Protein AF-A0A7Y1ZMC7-F1 (afdb_monomer_lite)

pLDDT: mean 81.48, std 14.77, range [33.78, 98.62]

Radius of gyration: 20.56 Å; chains: 1; bounding box: 49×40×59 Å

Sequence (230 aa):
GYGALSIEHSSNVLVERNSFALNESYRIEPFRPAGVRIRQSTCLFTNNIVALNVNGWGIGVSGVSSLTLDCNDVWNNDLGSYSGVSPGASDFSANPEFCNVGLGDLSLSSSSPCLDVNNALCGQVGAVGLGCSVALGVGEETEGTVSVLSARPVSQGAVLFSLHAPAGDISSDLSVFDLRGRLVYRAEKAFSPESPDHVWTRNHGLSSGIYFARLGTDRTLARTKVLIVR

Foldseek 3Di:
DQAPEEAEDAEADEAAAAEQADFEFPDPDDFRANHYEYEPYEYEHALEEQEHYEPHESYTYDDDYHYAAAHYAQEHHHVYHYYPDDHHPHYYHDPQLAQEVPVPRREGAPCGCQDQVNPVPRHHHHHHYHDYNGHPDDPPDDVDFAWEWDWDDDDDQKIKIFIDGDPPFWQKKKWKADPVRHTDDIDGSQTDPVRRIHMDHDDPPDDFAKMKMWIDDPPDIYIDIDGGDD

Secondary structure (DSSP, 8-state):
---SEEEESS-EEEEES-EEES-B----SSS-EEEEEEES-EEEEES-EEES-BSSEEEEEESS-EEEEES-EEE--TT-SEESSPPPTT-B-----EEEGGGTEEEEETT-TTSGGG-TTT---SS--EEESS-SS----------EEEEEE-STTEEEEEEE--TT----EEEEE-TTS-EEEEETT--BTTB-EEEEEPPTTSPSEEEEEEEE-SS---EEEEEE--

Structure (mmCIF, N/CA/C/O backbone):
data_AF-A0A7Y1ZMC7-F1
#
_entry.id   AF-A0A7Y1ZMC7-F1
#
loop_
_atom_site.group_PDB
_atom_site.id
_atom_site.type_symbol
_atom_site.label_atom_id
_atom_site.label_alt_id
_atom_site.label_comp_id
_atom_site.label_asym_id
_atom_site.label_entity_id
_atom_site.label_seq_id
_atom_site.pdbx_PDB_ins_code
_atom_site.Cartn_x
_atom_site.Cartn_y
_atom_site.Cartn_z
_atom_site.occupancy
_atom_site.B_iso_or_equiv
_atom_site.auth_seq_id
_atom_site.auth_comp_id
_atom_site.auth_asym_id
_atom_site.auth_atom_id
_atom_site.pdbx_PDB_model_num
ATOM 1 N N . GLY A 1 1 ? -6.505 12.656 -8.119 1.00 53.38 1 GLY A N 1
ATOM 2 C CA . GLY A 1 1 ? -7.753 12.401 -7.377 1.00 53.38 1 GLY A CA 1
ATOM 3 C C . GLY A 1 1 ? -7.456 12.421 -5.895 1.00 53.38 1 GLY A C 1
ATOM 4 O O . GLY A 1 1 ? -6.296 12.587 -5.536 1.00 53.38 1 GLY A O 1
ATOM 5 N N . TYR A 1 2 ? -8.483 12.316 -5.056 1.00 62.56 2 TYR A N 1
ATOM 6 C CA . TYR A 1 2 ? -8.319 12.074 -3.621 1.00 62.56 2 TYR A CA 1
ATOM 7 C C . TYR A 1 2 ? -8.135 10.569 -3.418 1.00 62.56 2 TYR A C 1
ATOM 9 O O . TYR A 1 2 ? -9.115 9.854 -3.583 1.00 62.56 2 TYR A O 1
ATOM 17 N N . GLY A 1 3 ? -6.915 10.118 -3.109 1.00 67.88 3 GLY A N 1
ATOM 18 C CA . GLY A 1 3 ? -6.586 8.714 -2.832 1.00 67.88 3 GLY A CA 1
ATOM 19 C C . GLY A 1 3 ? -7.080 7.670 -3.850 1.00 67.88 3 GLY A C 1
ATOM 20 O O . GLY A 1 3 ? -7.616 7.998 -4.908 1.00 67.88 3 GLY A O 1
ATOM 21 N N . ALA A 1 4 ? -6.910 6.397 -3.504 1.00 84.69 4 ALA A N 1
ATOM 22 C CA . ALA A 1 4 ? -7.566 5.248 -4.129 1.00 84.69 4 ALA A CA 1
ATOM 23 C C . ALA A 1 4 ? -9.042 5.144 -3.706 1.00 84.69 4 ALA A C 1
ATOM 25 O O . ALA A 1 4 ? -9.914 4.817 -4.509 1.00 84.69 4 ALA A O 1
ATOM 26 N N . LEU A 1 5 ? -9.318 5.447 -2.432 1.00 88.25 5 LEU A N 1
ATOM 27 C CA . LEU A 1 5 ? -10.648 5.443 -1.828 1.00 88.25 5 LEU A CA 1
ATOM 28 C C . LEU A 1 5 ? -10.865 6.725 -1.021 1.00 88.25 5 LEU A C 1
ATOM 30 O O . LEU A 1 5 ? -9.983 7.150 -0.274 1.00 88.25 5 LEU A O 1
ATOM 34 N N . SER A 1 6 ? -12.061 7.306 -1.126 1.00 89.31 6 SER A N 1
ATOM 35 C CA . SER A 1 6 ? -12.485 8.435 -0.296 1.00 89.31 6 SER A CA 1
ATOM 36 C C . SER A 1 6 ? -13.815 8.141 0.392 1.00 89.31 6 SER A C 1
ATOM 38 O O . SER A 1 6 ? -14.814 7.877 -0.275 1.00 89.31 6 SER A O 1
ATOM 40 N N . ILE A 1 7 ? -13.820 8.198 1.725 1.00 85.75 7 ILE A N 1
ATOM 41 C CA . ILE A 1 7 ? -14.990 8.012 2.590 1.00 85.75 7 ILE A CA 1
ATOM 42 C C . ILE A 1 7 ? -15.295 9.356 3.242 1.00 85.75 7 ILE A C 1
ATOM 44 O O . ILE A 1 7 ? -14.519 9.846 4.066 1.00 85.75 7 ILE A O 1
ATOM 48 N N . GLU A 1 8 ? -16.410 9.978 2.867 1.00 87.00 8 GLU A N 1
ATOM 49 C CA . GLU A 1 8 ? -16.731 11.336 3.307 1.00 87.00 8 GLU A CA 1
ATOM 50 C C . GLU A 1 8 ? -18.188 11.494 3.767 1.00 87.00 8 GLU A C 1
ATOM 52 O O . GLU A 1 8 ? -19.058 10.700 3.416 1.00 87.00 8 GLU A O 1
ATOM 57 N N . HIS A 1 9 ? -18.449 12.580 4.502 1.00 86.31 9 HIS A N 1
ATOM 58 C CA . HIS A 1 9 ? -19.787 13.118 4.782 1.00 86.31 9 HIS A CA 1
ATOM 59 C C . HIS A 1 9 ? -20.741 12.155 5.504 1.00 86.31 9 HIS A C 1
ATOM 61 O O . HIS A 1 9 ? -21.800 11.805 4.988 1.00 86.31 9 HIS A O 1
ATOM 67 N N . SER A 1 10 ? -20.390 11.780 6.736 1.00 83.56 10 SER A N 1
ATOM 68 C CA . SER A 1 10 ? -21.229 10.969 7.629 1.00 83.56 10 SER A CA 1
ATOM 69 C C . SER A 1 10 ? -21.563 9.585 7.071 1.00 83.56 10 SER A C 1
ATOM 71 O O . SER A 1 10 ? -22.616 9.021 7.363 1.00 83.56 10 SER A O 1
ATOM 73 N N . SER A 1 11 ? -20.641 9.024 6.291 1.00 78.38 11 SER A N 1
ATOM 74 C CA . SER A 1 11 ? -20.730 7.642 5.833 1.00 78.38 11 SER A CA 1
ATOM 75 C C . SER A 1 11 ? -20.503 6.672 6.998 1.00 78.38 11 SER A C 1
ATOM 77 O O . SER A 1 11 ? -19.744 6.975 7.921 1.00 78.38 11 SER A O 1
ATOM 79 N N . ASN A 1 12 ? -21.146 5.504 6.943 1.00 84.81 12 ASN A N 1
ATOM 80 C CA . ASN A 1 12 ? -20.909 4.379 7.849 1.00 84.81 12 ASN A CA 1
ATOM 81 C C . ASN A 1 12 ? -20.553 3.151 7.006 1.00 84.81 12 ASN A C 1
ATOM 83 O O . ASN A 1 12 ? -21.420 2.612 6.318 1.00 84.81 12 ASN A O 1
ATOM 87 N N . VAL A 1 13 ? -19.272 2.780 6.990 1.00 85.31 13 VAL A N 1
ATOM 88 C CA . VAL A 1 13 ? -18.730 1.810 6.026 1.00 85.31 13 VAL A CA 1
ATOM 89 C C . VAL A 1 13 ? -17.853 0.777 6.729 1.00 85.31 13 VAL A C 1
ATOM 91 O O . VAL A 1 13 ? -17.072 1.110 7.620 1.00 85.31 13 VAL A O 1
ATOM 94 N N . LEU A 1 14 ? -17.973 -0.474 6.285 1.00 87.62 14 LEU A N 1
ATOM 95 C CA . LEU A 1 14 ? -17.005 -1.537 6.535 1.00 87.62 14 LEU A CA 1
ATOM 96 C C . LEU A 1 14 ? -16.102 -1.659 5.307 1.00 87.62 14 LEU A C 1
ATOM 98 O O . LEU A 1 14 ? -16.594 -1.874 4.199 1.00 87.62 14 LEU A O 1
ATOM 102 N N . VAL A 1 15 ? -14.796 -1.533 5.510 1.00 88.81 15 VAL A N 1
ATOM 103 C CA . VAL A 1 15 ? -13.786 -1.786 4.484 1.00 88.81 15 VAL A CA 1
ATOM 104 C C . VAL A 1 15 ? -12.887 -2.896 4.992 1.00 88.81 15 VAL A C 1
ATOM 106 O O . VAL A 1 15 ? -12.080 -2.688 5.898 1.00 88.81 15 VAL A O 1
ATOM 109 N N . GLU A 1 16 ? -13.047 -4.083 4.419 1.00 91.88 16 GLU A N 1
ATOM 110 C CA . GLU A 1 16 ? -12.276 -5.258 4.808 1.00 91.88 16 GLU A CA 1
ATOM 111 C C . GLU A 1 16 ? -11.650 -5.976 3.620 1.00 91.88 16 GLU A C 1
ATOM 113 O O . GLU A 1 16 ? -12.278 -6.076 2.565 1.00 91.88 16 GLU A O 1
ATOM 118 N N . ARG A 1 17 ? -10.428 -6.496 3.803 1.00 93.25 17 ARG A N 1
ATOM 119 C CA . ARG A 1 17 ? -9.733 -7.327 2.803 1.00 93.25 17 ARG A CA 1
ATOM 120 C C . ARG A 1 17 ? -9.650 -6.664 1.426 1.00 93.25 17 ARG A C 1
ATOM 122 O O . ARG A 1 17 ? -9.998 -7.254 0.411 1.00 93.25 17 ARG A O 1
ATOM 129 N N . ASN A 1 18 ? -9.177 -5.420 1.385 1.00 96.62 18 ASN A N 1
ATOM 130 C CA . ASN A 1 18 ? -8.881 -4.697 0.145 1.00 96.62 18 ASN A CA 1
ATOM 131 C C . ASN A 1 18 ? -7.383 -4.417 0.014 1.00 96.62 18 ASN A C 1
ATOM 133 O O . ASN A 1 18 ? -6.675 -4.346 1.016 1.00 96.62 18 ASN A O 1
ATOM 137 N N . SER A 1 19 ? -6.912 -4.202 -1.217 1.00 94.75 19 SER A N 1
ATOM 138 C CA . SER A 1 19 ? -5.535 -3.779 -1.499 1.00 94.75 19 SER A CA 1
ATOM 139 C C . SER A 1 19 ? -5.538 -2.425 -2.214 1.00 94.75 19 SER A C 1
ATOM 141 O O . SER A 1 19 ? -5.863 -2.336 -3.396 1.00 94.75 19 SER A O 1
ATOM 143 N N . PHE A 1 20 ? -5.169 -1.366 -1.497 1.00 95.06 20 PHE A N 1
ATOM 144 C CA . PHE A 1 20 ? -5.017 -0.005 -2.010 1.00 95.06 20 PHE A CA 1
ATOM 145 C C . PHE A 1 20 ? -3.535 0.271 -2.267 1.00 95.06 20 PHE A C 1
ATOM 147 O O . PHE A 1 20 ? -2.841 0.845 -1.422 1.00 95.06 20 PHE A O 1
ATOM 154 N N . ALA A 1 21 ? -3.043 -0.177 -3.424 1.00 92.50 21 ALA A N 1
ATOM 155 C CA . ALA A 1 21 ? -1.636 -0.050 -3.779 1.00 92.50 21 ALA A CA 1
ATOM 156 C C . ALA A 1 21 ? -1.393 0.657 -5.110 1.00 92.50 21 ALA A C 1
ATOM 158 O O . ALA A 1 21 ? -2.253 0.637 -5.990 1.00 92.50 21 ALA A O 1
ATOM 159 N N . LEU A 1 22 ? -0.202 1.252 -5.249 1.00 89.44 22 LEU A N 1
ATOM 160 C CA . LEU A 1 22 ? 0.274 1.909 -6.476 1.00 89.44 22 LEU A CA 1
ATOM 161 C C . LEU A 1 22 ? -0.545 3.134 -6.902 1.00 89.44 22 LEU A C 1
ATOM 163 O O . LEU A 1 22 ? -0.636 3.454 -8.088 1.00 89.44 22 LEU A O 1
ATOM 167 N N . ASN A 1 23 ? -1.142 3.832 -5.938 1.00 88.94 23 ASN A N 1
ATOM 168 C CA . ASN A 1 23 ? -1.915 5.041 -6.195 1.00 88.94 23 ASN A CA 1
ATOM 169 C C . ASN A 1 23 ? -1.044 6.286 -6.046 1.00 88.94 23 ASN A C 1
ATOM 171 O O . ASN A 1 23 ? -0.095 6.318 -5.265 1.00 88.94 23 ASN A O 1
ATOM 175 N N . GLU A 1 24 ? -1.408 7.340 -6.768 1.00 87.06 24 GLU A N 1
ATOM 176 C CA . GLU A 1 24 ? -0.721 8.627 -6.728 1.00 87.06 24 GLU A CA 1
ATOM 177 C C . GLU A 1 24 ? -1.694 9.740 -6.331 1.00 87.06 24 GLU A C 1
ATOM 179 O O . GLU A 1 24 ? -2.776 9.904 -6.911 1.00 87.06 24 GLU A O 1
ATOM 184 N N . SER A 1 25 ? -1.293 10.555 -5.355 1.00 83.88 25 SER A N 1
ATOM 185 C CA . SER A 1 25 ? -2.002 11.794 -5.045 1.00 83.88 25 SER A CA 1
ATOM 186 C C . SER A 1 25 ? -1.464 12.949 -5.892 1.00 83.88 25 SER A C 1
ATOM 188 O O . SER A 1 25 ? -0.309 13.345 -5.787 1.00 83.88 25 SER A O 1
ATOM 190 N N . TYR A 1 26 ? -2.345 13.565 -6.682 1.00 73.50 26 TYR A N 1
ATOM 191 C CA . TYR A 1 26 ? -2.014 14.717 -7.536 1.00 73.50 26 TYR A CA 1
ATOM 192 C C . TYR A 1 26 ? -2.306 16.080 -6.888 1.00 73.50 26 TYR A C 1
ATOM 194 O O . TYR A 1 26 ? -2.156 17.114 -7.538 1.00 73.50 26 TYR A O 1
ATOM 202 N N . ARG A 1 27 ? -2.807 16.121 -5.643 1.00 67.44 27 ARG A N 1
ATOM 203 C CA . ARG A 1 27 ? -3.288 17.373 -5.032 1.00 67.44 27 ARG A CA 1
ATOM 204 C C . ARG A 1 27 ? -2.302 18.002 -4.062 1.00 67.44 27 ARG A C 1
ATOM 206 O O . ARG A 1 27 ? -1.769 17.331 -3.197 1.00 67.44 27 ARG A O 1
ATOM 213 N N . ILE A 1 28 ? -2.210 19.325 -4.198 1.00 65.50 28 ILE A N 1
ATOM 214 C CA . ILE A 1 28 ? -1.637 20.425 -3.399 1.00 65.50 28 ILE A CA 1
ATOM 215 C C . ILE A 1 28 ? -2.096 20.663 -1.937 1.00 65.50 28 ILE A C 1
ATOM 217 O O . ILE A 1 28 ? -2.038 21.811 -1.525 1.00 65.50 28 ILE A O 1
ATOM 221 N N . GLU A 1 29 ? -2.656 19.714 -1.167 1.00 68.88 29 GLU A N 1
ATOM 222 C CA . GLU A 1 29 ? -3.425 20.047 0.068 1.00 68.88 29 GLU A CA 1
ATOM 223 C C . GLU A 1 29 ? -2.824 19.589 1.424 1.00 68.88 29 GLU A C 1
ATOM 225 O O . GLU A 1 29 ? -1.897 18.786 1.456 1.00 68.88 29 GLU A O 1
ATOM 230 N N . PRO A 1 30 ? -3.276 20.104 2.581 1.00 59.81 30 PRO A N 1
ATOM 231 C CA . PRO A 1 30 ? -2.944 19.511 3.878 1.00 59.81 30 PRO A CA 1
ATOM 232 C C . PRO A 1 30 ? -3.600 18.123 3.982 1.00 59.81 30 PRO A C 1
ATOM 234 O O . PRO A 1 30 ? -4.753 17.975 3.586 1.00 59.81 30 PRO A O 1
ATOM 237 N N . PHE A 1 31 ? -2.901 17.115 4.518 1.00 65.56 31 PHE A N 1
ATOM 238 C CA . PHE A 1 31 ? -3.401 15.730 4.645 1.00 65.56 31 PHE A CA 1
ATOM 239 C C . PHE A 1 31 ? -3.739 15.080 3.289 1.00 65.56 31 PHE A C 1
ATOM 241 O O . PHE A 1 31 ? -4.908 14.846 2.989 1.00 65.56 31 PHE A O 1
ATOM 248 N N . ARG A 1 32 ? -2.727 14.805 2.450 1.00 80.75 32 ARG A N 1
ATOM 249 C CA . ARG A 1 32 ? -2.869 14.141 1.133 1.00 80.75 32 ARG A CA 1
ATOM 250 C C . ARG A 1 32 ? -2.746 12.624 1.249 1.00 80.75 32 ARG A C 1
ATOM 252 O O . ARG A 1 32 ? -1.633 12.118 1.141 1.00 80.75 32 ARG A O 1
ATOM 259 N N . PRO A 1 33 ? -3.824 11.868 1.460 1.00 82.81 33 PRO A N 1
ATOM 260 C CA . PRO A 1 33 ? -3.764 10.430 1.288 1.00 82.81 33 PRO A CA 1
ATOM 261 C C . PRO A 1 33 ? -3.690 10.085 -0.198 1.00 82.81 33 PRO A C 1
ATOM 263 O O . PRO A 1 33 ? -4.520 10.538 -0.993 1.00 82.81 33 PRO A O 1
ATOM 266 N N . ALA A 1 34 ? -2.706 9.267 -0.554 1.00 86.69 34 ALA A N 1
ATOM 267 C CA . ALA A 1 34 ? -2.659 8.582 -1.838 1.00 86.69 34 ALA A CA 1
ATOM 268 C C . ALA A 1 34 ? -3.367 7.217 -1.757 1.00 86.69 34 ALA A C 1
ATOM 270 O O . ALA A 1 34 ? -3.991 6.813 -2.732 1.00 86.69 34 ALA A O 1
ATOM 271 N N . GLY A 1 35 ? -3.366 6.560 -0.591 1.00 90.75 35 GLY A N 1
ATOM 272 C CA . GLY A 1 35 ? -4.122 5.325 -0.360 1.00 90.75 35 GLY A CA 1
ATOM 273 C C . GLY A 1 35 ? -5.598 5.589 -0.048 1.00 90.75 35 GLY A C 1
ATOM 274 O O . GLY A 1 35 ? -6.452 5.532 -0.927 1.00 90.75 35 GLY A O 1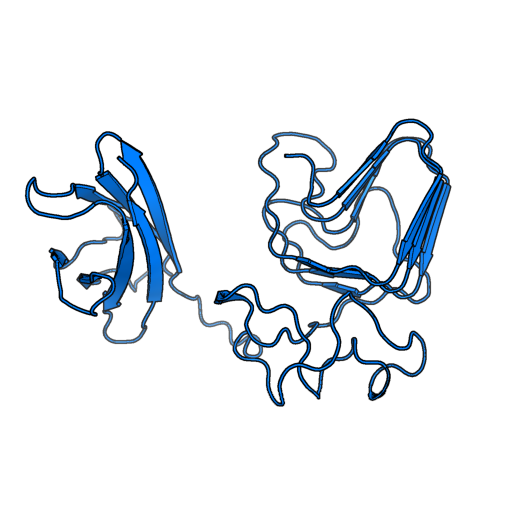
ATOM 275 N N . VAL A 1 36 ? -5.919 5.901 1.206 1.00 92.31 36 VAL A N 1
ATOM 276 C CA . VAL A 1 36 ? -7.301 6.025 1.692 1.00 92.31 36 VAL A CA 1
ATOM 277 C C . VAL A 1 36 ? -7.519 7.352 2.401 1.00 92.31 36 VAL A C 1
ATOM 279 O O . VAL A 1 36 ? -6.788 7.716 3.321 1.00 92.31 36 VAL A O 1
ATOM 282 N N . ARG A 1 37 ? -8.565 8.070 1.993 1.00 90.88 37 ARG A N 1
ATOM 283 C CA . ARG A 1 37 ? -9.048 9.283 2.649 1.00 90.88 37 ARG A CA 1
ATOM 284 C C . ARG A 1 37 ? -10.287 8.987 3.473 1.00 90.88 37 ARG A C 1
ATOM 286 O O . ARG A 1 37 ? -11.258 8.452 2.946 1.00 90.88 37 ARG A O 1
ATOM 293 N N . ILE A 1 38 ? -10.293 9.437 4.725 1.00 89.06 38 ILE A N 1
ATOM 294 C CA . ILE A 1 38 ? -11.487 9.416 5.567 1.00 89.06 38 ILE A CA 1
ATOM 295 C C . ILE A 1 38 ? -11.747 10.809 6.131 1.00 89.06 38 ILE A C 1
ATOM 297 O O . ILE A 1 38 ? -10.866 11.443 6.717 1.00 89.06 38 ILE A O 1
ATOM 301 N N . ARG A 1 39 ? -12.968 11.312 5.942 1.00 90.44 39 ARG A N 1
ATOM 302 C CA . ARG A 1 39 ? -13.383 12.610 6.471 1.00 90.44 39 ARG A CA 1
ATOM 303 C C . ARG A 1 39 ? -14.782 12.569 7.059 1.00 90.44 39 ARG A C 1
ATOM 305 O O . ARG A 1 39 ? -15.739 12.216 6.373 1.00 90.44 39 ARG A O 1
ATOM 312 N N . GLN A 1 40 ? -14.905 13.023 8.305 1.00 89.56 40 GLN A N 1
ATOM 313 C CA . GLN A 1 40 ? -16.189 13.214 8.991 1.00 89.56 40 GLN A CA 1
ATOM 314 C C . GLN A 1 40 ? -17.121 11.996 8.883 1.00 89.56 40 GLN A C 1
ATOM 316 O O . GLN A 1 40 ? -18.287 12.145 8.525 1.00 89.56 40 GLN A O 1
ATOM 321 N N . SER A 1 41 ? -16.593 10.792 9.099 1.00 88.00 41 SER A N 1
ATOM 322 C CA . SER A 1 41 ? -17.314 9.533 8.862 1.00 88.00 41 SER A CA 1
ATOM 323 C C . SER A 1 41 ? -17.040 8.510 9.963 1.00 88.00 41 SER A C 1
ATOM 325 O O . SER A 1 41 ? -16.103 8.671 10.750 1.00 88.00 41 SER A O 1
ATOM 327 N N . THR A 1 42 ? -17.849 7.454 10.000 1.00 88.00 42 THR A N 1
ATOM 328 C CA . THR A 1 42 ? -17.615 6.267 10.824 1.00 88.00 42 THR A CA 1
ATOM 329 C C . THR A 1 42 ? -17.129 5.130 9.933 1.00 88.00 42 THR A C 1
ATOM 331 O O . THR A 1 42 ? -17.737 4.855 8.898 1.00 88.00 42 THR A O 1
ATOM 334 N N . CYS A 1 43 ? -16.021 4.485 10.294 1.00 88.50 43 CYS A N 1
ATOM 335 C CA . CYS A 1 43 ? -15.452 3.413 9.479 1.00 88.50 43 CYS A CA 1
ATOM 336 C C . CYS A 1 43 ? -14.833 2.315 10.346 1.00 88.50 43 CYS A C 1
ATOM 338 O O . CYS A 1 43 ? -14.037 2.606 11.243 1.00 88.50 43 CYS A O 1
ATOM 340 N N . LEU A 1 44 ? -15.179 1.065 10.034 1.00 89.38 44 LEU A N 1
ATOM 341 C CA . LEU A 1 44 ? -14.414 -0.108 10.442 1.00 89.38 44 LEU A CA 1
ATOM 342 C C . LEU A 1 44 ? -13.519 -0.493 9.264 1.00 89.38 44 LEU A C 1
ATOM 344 O O . LEU A 1 44 ? -14.014 -0.902 8.214 1.00 89.38 44 LEU A O 1
ATOM 348 N N . PHE A 1 45 ? -12.215 -0.315 9.432 1.00 94.00 45 PHE A N 1
ATOM 349 C CA . PHE A 1 45 ? -11.222 -0.529 8.389 1.00 94.00 45 PHE A CA 1
ATOM 350 C C . PHE A 1 45 ? -10.266 -1.619 8.868 1.00 94.00 45 PHE A C 1
ATOM 352 O O . PHE A 1 45 ? -9.436 -1.367 9.741 1.00 94.00 45 PHE A O 1
ATOM 359 N N . THR A 1 46 ? -10.433 -2.840 8.357 1.00 95.50 46 THR A N 1
ATOM 360 C CA . THR A 1 46 ? -9.725 -4.017 8.876 1.00 95.50 46 THR A CA 1
ATOM 361 C C . THR A 1 46 ? -9.161 -4.930 7.796 1.00 95.50 46 THR A C 1
ATOM 363 O O . THR A 1 46 ? -9.727 -5.027 6.711 1.00 95.50 46 THR A O 1
ATOM 366 N N . ASN A 1 47 ? -8.061 -5.634 8.063 1.00 97.38 47 ASN A N 1
ATOM 367 C CA . ASN A 1 47 ? -7.494 -6.618 7.133 1.00 97.38 47 ASN A CA 1
ATOM 368 C C . ASN A 1 47 ? -7.180 -6.050 5.735 1.00 97.38 47 ASN A C 1
ATOM 370 O O . ASN A 1 47 ? -7.235 -6.785 4.751 1.00 97.38 47 ASN A O 1
ATOM 374 N N . ASN A 1 48 ? -6.879 -4.758 5.595 1.00 98.25 48 ASN A N 1
ATOM 375 C CA . ASN A 1 48 ? -6.544 -4.163 4.299 1.00 98.25 48 ASN A CA 1
ATOM 376 C C . ASN A 1 48 ? -5.030 -4.023 4.122 1.00 98.25 48 ASN A C 1
ATOM 378 O O . ASN A 1 48 ? -4.305 -3.815 5.089 1.00 98.25 48 ASN A O 1
ATOM 382 N N . ILE A 1 49 ? -4.574 -4.051 2.871 1.00 98.44 49 ILE A N 1
ATOM 383 C CA . ILE A 1 49 ? -3.224 -3.630 2.492 1.00 98.44 49 ILE A CA 1
ATOM 384 C C . ILE A 1 49 ? -3.311 -2.220 1.912 1.00 98.44 49 ILE A C 1
ATOM 386 O O . ILE A 1 49 ? -4.077 -1.973 0.980 1.00 98.44 49 ILE A O 1
ATOM 390 N N . VAL A 1 50 ? -2.509 -1.293 2.424 1.00 97.75 50 VAL A N 1
ATOM 391 C CA . VAL A 1 50 ? -2.348 0.062 1.884 1.00 97.75 50 VAL A CA 1
ATOM 392 C C . VAL A 1 50 ? -0.865 0.307 1.664 1.00 97.75 50 VAL A C 1
ATOM 394 O O . VAL A 1 50 ? -0.144 0.659 2.598 1.00 97.75 50 VAL A O 1
ATOM 397 N N . ALA A 1 51 ? -0.390 0.110 0.437 1.00 95.81 51 ALA A N 1
ATOM 398 C CA . ALA A 1 51 ? 1.044 0.035 0.196 1.00 95.81 51 ALA A CA 1
ATOM 399 C C . ALA A 1 51 ? 1.509 0.703 -1.093 1.00 95.81 51 ALA A C 1
ATOM 401 O O . ALA A 1 51 ? 0.762 0.782 -2.061 1.00 95.81 51 ALA A O 1
ATOM 402 N N . LEU A 1 52 ? 2.772 1.129 -1.142 1.00 93.00 52 LEU A N 1
ATOM 403 C CA . LEU A 1 52 ? 3.407 1.612 -2.377 1.00 93.00 52 LEU A CA 1
ATOM 404 C C . LEU A 1 52 ? 2.667 2.789 -3.036 1.00 93.00 52 LEU A C 1
ATOM 406 O O . LEU A 1 52 ? 2.670 2.928 -4.261 1.00 93.00 52 LEU A O 1
ATOM 410 N N . ASN A 1 53 ? 1.984 3.618 -2.244 1.00 91.31 53 ASN A N 1
ATOM 411 C CA . ASN A 1 53 ? 1.324 4.813 -2.753 1.00 91.31 53 ASN A CA 1
ATOM 412 C C . ASN A 1 53 ? 2.301 5.998 -2.741 1.00 91.31 53 ASN A C 1
ATOM 414 O O . ASN A 1 53 ? 3.044 6.186 -1.778 1.00 91.31 53 ASN A O 1
ATOM 418 N N . VAL A 1 54 ? 2.288 6.807 -3.802 1.00 87.94 54 VAL A N 1
ATOM 419 C CA . VAL A 1 54 ? 3.250 7.897 -4.036 1.00 87.94 54 VAL A CA 1
ATOM 420 C C . VAL A 1 54 ? 2.608 9.279 -3.918 1.00 87.94 54 VAL A C 1
ATOM 422 O O . VAL A 1 54 ? 1.403 9.447 -4.142 1.00 87.94 54 VAL A O 1
ATOM 425 N N . ASN A 1 55 ? 3.409 10.291 -3.570 1.00 86.75 55 ASN A N 1
ATOM 426 C CA . ASN A 1 55 ? 2.973 11.676 -3.377 1.00 86.75 55 ASN A CA 1
ATOM 427 C C . ASN A 1 55 ? 1.874 11.844 -2.304 1.00 86.75 55 ASN A C 1
ATOM 429 O O . ASN A 1 55 ? 1.106 12.816 -2.321 1.00 86.75 55 ASN A O 1
ATOM 433 N N . GLY A 1 56 ? 1.768 10.898 -1.363 1.00 89.25 56 GLY A N 1
ATOM 434 C CA . GLY A 1 56 ? 0.750 10.919 -0.320 1.00 89.25 56 GLY A CA 1
ATOM 435 C C . GLY A 1 56 ? 0.944 9.896 0.798 1.00 89.25 56 GLY A C 1
ATOM 436 O O . GLY A 1 56 ? 1.782 9.003 0.727 1.00 89.25 56 GLY A O 1
ATOM 437 N N . TRP A 1 57 ? 0.137 10.054 1.844 1.00 91.88 57 TRP A N 1
ATOM 438 C CA . TRP A 1 57 ? 0.044 9.133 2.976 1.00 91.88 57 TRP A CA 1
ATOM 439 C C . TRP A 1 57 ? -0.729 7.869 2.591 1.00 91.88 57 TRP A C 1
ATOM 441 O O . TRP A 1 57 ? -1.592 7.914 1.705 1.00 91.88 57 TRP A O 1
ATOM 451 N N . GLY A 1 58 ? -0.475 6.770 3.302 1.00 94.94 58 GLY A N 1
ATOM 452 C CA . GLY A 1 58 ? -1.277 5.552 3.206 1.00 94.94 58 GLY A CA 1
ATOM 453 C C . GLY A 1 58 ? -2.725 5.826 3.603 1.00 94.94 58 GLY A C 1
ATOM 454 O O . GLY A 1 58 ? -3.606 5.875 2.747 1.00 94.94 58 GLY A O 1
ATOM 455 N N . ILE A 1 59 ? -2.969 6.080 4.888 1.00 93.81 59 ILE A N 1
ATOM 456 C CA . ILE A 1 59 ? -4.292 6.396 5.436 1.00 93.81 59 ILE A CA 1
ATOM 457 C C . ILE A 1 59 ? -4.290 7.825 5.982 1.00 93.81 59 ILE A C 1
ATOM 459 O O . ILE A 1 59 ? -3.522 8.175 6.875 1.00 93.81 59 ILE A O 1
ATOM 463 N N . GLY A 1 60 ? -5.160 8.673 5.440 1.00 92.38 60 GLY A N 1
ATOM 464 C CA . GLY A 1 60 ? -5.309 10.069 5.840 1.00 92.38 60 GLY A CA 1
ATOM 465 C C . GLY A 1 60 ? -6.698 10.347 6.390 1.00 92.38 60 GLY A C 1
ATOM 466 O O . GLY A 1 60 ? -7.695 10.193 5.682 1.00 92.38 60 GLY A O 1
ATOM 467 N N . VAL A 1 61 ? -6.757 10.815 7.633 1.00 91.31 61 VAL A N 1
ATOM 468 C CA . VAL A 1 61 ? -7.996 11.127 8.347 1.00 91.31 61 VAL A CA 1
ATOM 469 C C . VAL A 1 61 ? -8.068 12.621 8.635 1.00 91.31 61 VAL A C 1
ATOM 471 O O . VAL A 1 61 ? -7.091 13.243 9.043 1.00 91.31 61 VAL A O 1
ATOM 474 N N . SER A 1 62 ? -9.238 13.219 8.417 1.00 89.06 62 SER A N 1
ATOM 475 C CA . SER A 1 62 ? -9.479 14.628 8.742 1.00 89.06 62 SER A CA 1
ATOM 476 C C . SER A 1 62 ? -10.898 14.874 9.260 1.00 89.06 62 SER A C 1
ATOM 478 O O . SER A 1 62 ? -11.838 14.142 8.945 1.00 89.06 62 SER A O 1
ATOM 480 N N . GLY A 1 63 ? -11.069 15.928 10.063 1.00 85.56 63 GLY A N 1
ATOM 481 C CA . GLY A 1 63 ? -12.330 16.207 10.756 1.00 85.56 63 GLY A CA 1
ATOM 482 C C . GLY A 1 63 ? -12.665 15.175 11.842 1.00 85.56 63 GLY A C 1
ATOM 483 O O . GLY A 1 63 ? -11.923 14.222 12.070 1.00 85.56 63 GLY A O 1
ATOM 484 N N . VAL A 1 64 ? -13.794 15.365 12.527 1.00 79.38 64 VAL A N 1
ATOM 485 C CA . VAL A 1 64 ? -14.239 14.442 13.584 1.00 79.38 64 VAL A CA 1
ATOM 486 C C . VAL A 1 64 ? -14.763 13.159 12.943 1.00 79.38 64 VAL A C 1
ATOM 488 O O . VAL A 1 64 ? -15.825 13.172 12.328 1.00 79.38 64 VAL A O 1
ATOM 491 N N . SER A 1 65 ? -14.008 12.070 13.071 1.00 82.06 65 SER A N 1
ATOM 492 C CA . SER A 1 65 ? -14.356 10.738 12.563 1.00 82.06 65 SER A CA 1
ATOM 493 C C . SER A 1 65 ? -14.324 9.726 13.711 1.00 82.06 65 SER A C 1
ATOM 495 O O . SER A 1 65 ? -13.558 9.900 14.658 1.00 82.06 65 SER A O 1
ATOM 497 N N . SER A 1 66 ? -15.141 8.675 13.635 1.00 88.88 66 SER A N 1
ATOM 498 C CA . SER A 1 66 ? -15.102 7.546 14.574 1.00 88.88 66 SER A CA 1
ATOM 499 C C . SER A 1 66 ? -14.549 6.331 13.837 1.00 88.88 66 SER A C 1
ATOM 501 O O . SER A 1 66 ? -15.168 5.834 12.899 1.00 88.88 66 SER A O 1
ATOM 503 N N . LEU A 1 67 ? -13.339 5.909 14.196 1.00 90.94 67 LEU A N 1
ATOM 504 C CA . LEU A 1 67 ? -12.589 4.916 13.436 1.00 90.94 67 LEU A CA 1
ATOM 505 C C . LEU A 1 67 ? -12.198 3.738 14.309 1.00 90.94 67 LEU A C 1
ATOM 507 O O . LEU A 1 67 ? -11.698 3.918 15.419 1.00 90.94 67 LEU A O 1
ATOM 511 N N . THR A 1 68 ? -12.359 2.547 13.750 1.00 94.00 68 THR A N 1
ATOM 512 C CA . THR A 1 68 ? -11.711 1.337 14.239 1.00 94.00 68 THR A CA 1
ATOM 513 C C . THR A 1 68 ? -10.783 0.850 13.139 1.00 94.00 68 THR A C 1
ATOM 515 O O . THR A 1 68 ? -11.245 0.451 12.070 1.00 94.00 68 THR A O 1
ATOM 518 N N . LEU A 1 69 ? -9.482 0.955 13.399 1.00 96.25 69 LEU A N 1
ATOM 519 C CA . LEU A 1 69 ? -8.424 0.391 12.571 1.00 96.25 69 LEU A CA 1
ATOM 520 C C . LEU A 1 69 ? -7.911 -0.859 13.281 1.00 96.25 69 LEU A C 1
ATOM 522 O O . LEU A 1 69 ? -7.645 -0.798 14.485 1.00 96.25 69 LEU A O 1
ATOM 526 N N . ASP A 1 70 ? -7.823 -1.973 12.567 1.00 96.81 70 ASP A N 1
ATOM 527 C CA . ASP A 1 70 ? -7.262 -3.211 13.100 1.00 96.81 70 ASP A CA 1
ATOM 528 C C . ASP A 1 70 ? -6.719 -4.091 11.970 1.00 96.81 70 ASP A C 1
ATOM 530 O O . ASP A 1 70 ? -7.293 -4.136 10.885 1.00 96.81 70 ASP A O 1
ATOM 534 N N . CYS A 1 71 ? -5.631 -4.818 12.213 1.00 98.25 71 CYS A N 1
ATOM 535 C CA . CYS A 1 71 ? -5.087 -5.791 11.264 1.00 98.25 71 CYS A CA 1
ATOM 536 C C . CYS A 1 71 ? -4.826 -5.277 9.834 1.00 98.25 71 CYS A C 1
ATOM 538 O O . CYS A 1 71 ? -4.894 -6.046 8.875 1.00 98.25 71 CYS A O 1
ATOM 540 N N . ASN A 1 72 ? -4.522 -3.992 9.659 1.00 98.38 72 ASN A N 1
ATOM 541 C CA . ASN A 1 72 ? -4.133 -3.438 8.366 1.00 98.38 72 ASN A CA 1
ATOM 542 C C . ASN A 1 72 ? -2.615 -3.449 8.199 1.00 98.38 72 ASN A C 1
ATOM 544 O O . ASN A 1 72 ? -1.883 -3.079 9.117 1.00 98.38 72 ASN A O 1
ATOM 548 N N . ASP A 1 73 ? -2.158 -3.787 6.997 1.00 98.62 73 ASP A N 1
ATOM 549 C CA . ASP A 1 73 ? -0.767 -3.617 6.590 1.00 98.62 73 ASP A CA 1
ATOM 550 C C . ASP A 1 73 ? -0.610 -2.299 5.828 1.00 98.62 73 ASP A C 1
ATOM 552 O O . ASP A 1 73 ? -1.144 -2.134 4.726 1.00 98.62 73 ASP A O 1
ATOM 556 N N . VAL A 1 74 ? 0.094 -1.332 6.416 1.00 98.25 74 VAL A N 1
ATOM 557 C CA . VAL A 1 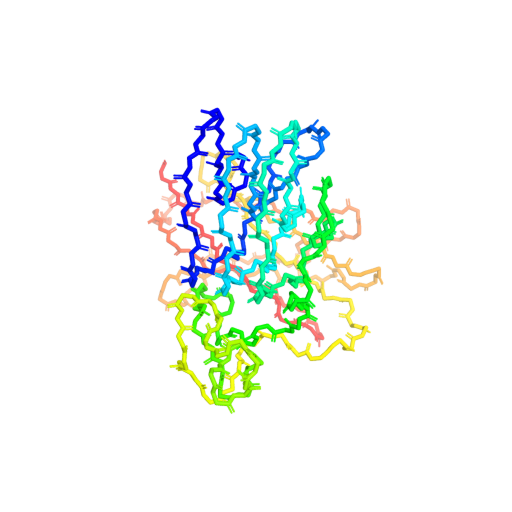74 ? 0.271 0.000 5.826 1.00 98.25 74 VAL A CA 1
ATOM 558 C C . VAL A 1 74 ? 1.748 0.285 5.601 1.00 98.25 74 VAL A C 1
ATOM 560 O O . VAL A 1 74 ? 2.422 0.900 6.434 1.00 98.25 74 VAL A O 1
ATOM 563 N N . TRP A 1 75 ? 2.234 -0.134 4.435 1.00 97.50 75 TRP A N 1
ATOM 564 C CA . TRP A 1 75 ? 3.659 -0.267 4.153 1.00 97.50 75 TRP A CA 1
ATOM 565 C C . TRP A 1 75 ? 4.156 0.601 2.991 1.00 97.50 75 TRP A C 1
ATOM 567 O O . TRP A 1 75 ? 3.530 0.687 1.939 1.00 97.50 75 TRP A O 1
ATOM 577 N N . ASN A 1 76 ? 5.323 1.224 3.169 1.00 94.06 76 ASN A N 1
ATOM 578 C CA . ASN A 1 76 ? 6.058 1.948 2.123 1.00 94.06 76 ASN A CA 1
ATOM 579 C C . ASN A 1 76 ? 5.195 2.924 1.292 1.00 94.06 76 ASN A C 1
ATOM 581 O O . ASN A 1 76 ? 5.150 2.870 0.063 1.00 94.06 76 ASN A O 1
ATOM 585 N N . ASN A 1 77 ? 4.449 3.787 1.986 1.00 92.00 77 ASN A N 1
ATOM 586 C CA . ASN A 1 77 ? 3.749 4.918 1.379 1.00 92.00 77 ASN A CA 1
ATOM 587 C C . ASN A 1 77 ? 4.626 6.166 1.518 1.00 92.00 77 ASN A C 1
ATOM 589 O O . ASN A 1 77 ? 5.182 6.398 2.588 1.00 92.00 77 ASN A O 1
ATOM 593 N N . ASP A 1 78 ? 4.708 6.976 0.468 1.00 91.25 78 ASP A N 1
ATOM 594 C CA . ASP A 1 78 ? 5.726 8.021 0.290 1.00 91.25 78 ASP A CA 1
ATOM 595 C C . ASP A 1 78 ? 5.776 9.069 1.415 1.00 91.25 78 ASP A C 1
ATOM 597 O O . ASP A 1 78 ? 6.843 9.371 1.941 1.00 91.25 78 ASP A O 1
ATOM 601 N N . LEU A 1 79 ? 4.623 9.583 1.864 1.00 90.00 79 LEU A N 1
ATOM 602 C CA . LEU A 1 79 ? 4.603 10.522 2.998 1.00 90.00 79 LEU A CA 1
ATOM 603 C C . LEU A 1 79 ? 4.534 9.830 4.365 1.00 90.00 79 LEU A C 1
ATOM 605 O O . LEU A 1 79 ? 4.644 10.507 5.382 1.00 90.00 79 LEU A O 1
ATOM 609 N N . GLY A 1 80 ? 4.356 8.507 4.394 1.00 91.31 80 GLY A N 1
ATOM 610 C CA . GLY A 1 80 ? 4.214 7.691 5.598 1.00 91.31 80 GLY A CA 1
ATOM 611 C C . GLY A 1 80 ? 2.875 6.953 5.693 1.00 91.31 80 GLY A C 1
ATOM 612 O O . GLY A 1 80 ? 1.963 7.129 4.878 1.00 91.31 80 GLY A O 1
ATOM 613 N N . SER A 1 81 ? 2.744 6.105 6.717 1.00 94.94 81 SER A N 1
ATOM 614 C CA . SER A 1 81 ? 1.601 5.195 6.856 1.00 94.94 81 SER A CA 1
ATOM 615 C C . SER A 1 81 ? 0.297 5.903 7.239 1.00 94.94 81 SER A C 1
ATOM 617 O O . SER A 1 81 ? -0.725 5.678 6.594 1.00 94.94 81 SER A O 1
ATOM 619 N N . TYR A 1 82 ? 0.322 6.801 8.229 1.00 94.19 82 TYR A N 1
ATOM 620 C CA . TYR A 1 82 ? -0.890 7.416 8.786 1.00 94.19 82 TYR A CA 1
ATOM 621 C C . TYR A 1 82 ? -0.757 8.929 8.939 1.00 94.19 82 TYR A C 1
ATOM 623 O O . TYR A 1 82 ? 0.281 9.431 9.363 1.00 94.19 82 TYR A O 1
ATOM 631 N N . SER A 1 83 ? -1.838 9.657 8.659 1.00 93.00 83 SER A N 1
ATOM 632 C CA . SER A 1 83 ? -1.944 11.099 8.888 1.00 93.00 83 SER A CA 1
ATOM 633 C C . SER A 1 83 ? -3.267 11.444 9.557 1.00 93.00 83 SER A C 1
ATOM 635 O O . SER A 1 83 ? -4.324 11.012 9.100 1.00 93.00 83 SER A O 1
ATOM 637 N N . GLY A 1 84 ? -3.223 12.232 10.634 1.00 91.56 84 GLY A N 1
ATOM 638 C CA . GLY A 1 84 ? -4.421 12.628 11.388 1.00 91.56 84 GLY A CA 1
ATOM 639 C C . GLY A 1 84 ? -5.058 11.506 12.219 1.00 91.56 84 GLY A C 1
ATOM 640 O O . GLY A 1 84 ? -6.137 11.700 12.773 1.00 91.56 84 GLY A O 1
ATOM 641 N N . VAL A 1 85 ? -4.398 10.349 12.316 1.00 93.38 85 VAL A N 1
ATOM 642 C CA . VAL A 1 85 ? -4.802 9.193 13.122 1.00 93.38 85 VAL A CA 1
ATOM 643 C C . VAL A 1 85 ? -3.560 8.389 13.514 1.00 93.38 85 VAL A C 1
ATOM 645 O O . VAL A 1 85 ? -2.546 8.447 12.818 1.00 93.38 85 VAL A O 1
ATOM 648 N N . SER A 1 86 ? -3.640 7.650 14.618 1.00 94.38 86 SER A N 1
ATOM 649 C CA . SER A 1 86 ? -2.637 6.6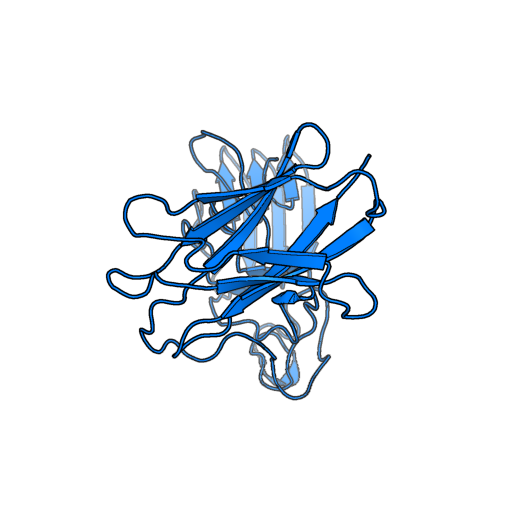48 14.988 1.00 94.38 86 SER A CA 1
ATOM 650 C C . SER A 1 86 ? -3.005 5.279 14.400 1.00 94.38 86 SER A C 1
ATOM 652 O O . SER A 1 86 ? -4.194 5.030 14.196 1.00 94.38 86 SER A O 1
ATOM 654 N N . PRO A 1 87 ? -2.029 4.384 14.171 1.00 95.44 87 PRO A N 1
ATOM 655 C CA . PRO A 1 87 ? -2.317 2.995 13.821 1.00 95.44 87 PRO A CA 1
ATOM 656 C C . PRO A 1 87 ? -3.221 2.316 14.860 1.00 95.44 87 PRO A C 1
ATOM 658 O O . PRO A 1 87 ? -3.170 2.643 16.051 1.00 95.44 87 PRO A O 1
ATOM 661 N N . GLY A 1 88 ? -4.015 1.348 14.406 1.00 95.62 88 GLY A N 1
ATOM 662 C CA . GLY A 1 88 ? -4.690 0.373 15.255 1.00 95.62 88 GLY A CA 1
ATOM 663 C C . GLY A 1 88 ? -3.707 -0.513 16.021 1.00 95.62 88 GLY A C 1
ATOM 664 O O . GLY A 1 88 ? -2.530 -0.606 15.679 1.00 95.62 88 GLY A O 1
ATOM 665 N N . ALA A 1 89 ? -4.187 -1.180 17.072 1.00 95.00 89 ALA A N 1
ATOM 666 C CA . ALA A 1 89 ? -3.330 -1.984 17.949 1.00 9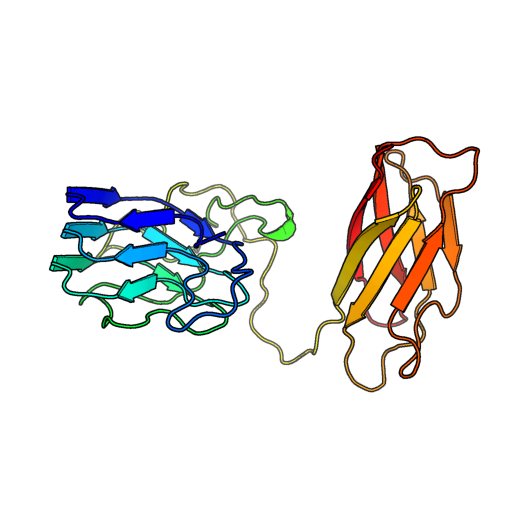5.00 89 ALA A CA 1
ATOM 667 C C . ALA A 1 89 ? -2.681 -3.184 17.236 1.00 95.00 89 ALA A C 1
ATOM 669 O O . ALA A 1 89 ? -1.546 -3.528 17.561 1.00 95.00 89 ALA A O 1
ATOM 670 N N . SER A 1 90 ? -3.387 -3.791 16.277 1.00 97.44 90 SER A N 1
ATOM 671 C CA . SER A 1 90 ? -2.889 -4.919 15.476 1.00 97.44 90 SER A CA 1
ATOM 672 C C . SER A 1 90 ? -2.532 -4.515 14.045 1.00 97.44 90 SER A C 1
ATOM 674 O O . SER A 1 90 ? -2.261 -5.385 13.220 1.00 97.44 90 SER A O 1
ATOM 676 N N . ASP A 1 91 ? -2.552 -3.218 13.724 1.00 98.00 91 ASP A N 1
ATOM 677 C CA . ASP A 1 91 ? -2.019 -2.744 12.450 1.00 98.00 91 ASP A CA 1
ATOM 678 C C . ASP A 1 91 ? -0.501 -2.956 12.422 1.00 98.00 91 ASP A C 1
ATOM 680 O O . ASP A 1 91 ? 0.192 -2.854 13.437 1.00 98.00 91 ASP A O 1
ATOM 684 N N . PHE A 1 92 ? 0.030 -3.222 11.236 1.00 97.81 92 PHE A N 1
ATOM 685 C CA . PHE A 1 92 ? 1.449 -3.460 11.026 1.00 97.81 92 PHE A CA 1
ATOM 686 C C . PHE A 1 92 ? 1.937 -2.795 9.734 1.00 97.81 92 PHE A C 1
ATOM 688 O O . PHE A 1 92 ? 1.180 -2.163 8.997 1.00 97.81 92 PHE A O 1
ATOM 695 N N . SER A 1 93 ? 3.249 -2.843 9.519 1.00 97.12 93 SER A N 1
ATOM 696 C CA . SER A 1 93 ? 3.903 -2.314 8.323 1.00 97.12 93 SER A CA 1
ATOM 697 C C . SER A 1 93 ? 5.001 -3.284 7.920 1.00 97.12 93 SER A C 1
ATOM 699 O O . SER A 1 93 ? 6.094 -3.273 8.489 1.00 97.12 93 SER A O 1
ATOM 701 N N . ALA A 1 94 ? 4.688 -4.163 6.977 1.00 95.31 94 ALA A N 1
ATOM 702 C CA . ALA A 1 94 ? 5.612 -5.147 6.433 1.00 95.31 94 ALA A CA 1
ATOM 703 C C . ALA A 1 94 ? 5.471 -5.200 4.910 1.00 95.31 94 ALA A C 1
ATOM 705 O O . ALA A 1 94 ? 4.459 -4.791 4.362 1.00 95.31 94 ALA A O 1
ATOM 706 N N . ASN A 1 95 ? 6.494 -5.672 4.198 1.00 96.06 95 ASN A N 1
ATOM 707 C CA . ASN A 1 95 ? 6.376 -5.810 2.749 1.00 96.06 95 ASN A CA 1
ATOM 708 C C . ASN A 1 95 ? 5.273 -6.837 2.428 1.00 96.06 95 ASN A C 1
ATOM 710 O O . ASN A 1 95 ? 5.418 -7.988 2.840 1.00 96.06 95 ASN A O 1
ATOM 714 N N . PRO A 1 96 ? 4.215 -6.482 1.670 1.00 96.25 96 PRO A N 1
ATOM 715 C CA . PRO A 1 96 ? 3.182 -7.442 1.294 1.00 96.25 96 PRO A CA 1
ATOM 716 C C . PRO A 1 96 ? 3.692 -8.554 0.373 1.00 96.25 96 PRO A C 1
ATOM 718 O O . PRO A 1 96 ? 2.999 -9.546 0.177 1.00 96.25 96 PRO A O 1
ATOM 721 N N . GLU A 1 97 ? 4.879 -8.397 -0.216 1.00 95.50 97 GLU A N 1
ATOM 722 C CA . GLU A 1 97 ? 5.471 -9.335 -1.171 1.00 95.50 97 GLU A CA 1
ATOM 723 C C . GLU A 1 97 ? 4.534 -9.640 -2.346 1.00 95.50 97 GLU A C 1
ATOM 725 O O . GLU A 1 97 ? 4.246 -10.794 -2.675 1.00 95.50 97 GLU A O 1
ATOM 730 N N . PHE A 1 98 ? 4.041 -8.579 -2.987 1.00 94.75 98 PHE A N 1
ATOM 731 C CA . PHE A 1 98 ? 3.225 -8.709 -4.188 1.00 94.75 98 PHE A CA 1
ATOM 732 C C . PHE A 1 98 ? 3.979 -9.439 -5.305 1.00 94.75 98 PHE A C 1
ATOM 734 O O . PHE A 1 98 ? 5.144 -9.155 -5.587 1.00 94.75 98 PHE A O 1
ATOM 741 N N . CYS A 1 99 ? 3.289 -10.348 -5.988 1.00 88.44 99 CYS A N 1
ATOM 742 C CA . CYS A 1 99 ? 3.877 -11.240 -6.974 1.00 88.44 99 CYS A CA 1
ATOM 743 C C . CYS A 1 99 ? 4.520 -10.517 -8.150 1.00 88.44 99 CYS A C 1
ATOM 745 O O . CYS A 1 99 ? 5.589 -10.935 -8.594 1.00 88.44 99 CYS A O 1
ATOM 747 N N . ASN A 1 100 ? 3.906 -9.446 -8.661 1.00 85.25 100 ASN A N 1
ATOM 748 C CA . ASN A 1 100 ? 4.534 -8.609 -9.678 1.00 85.25 100 ASN A CA 1
ATOM 749 C C . ASN A 1 100 ? 3.928 -7.202 -9.711 1.00 85.25 100 ASN A C 1
ATOM 751 O O . ASN A 1 100 ? 3.049 -6.887 -10.521 1.00 85.25 100 ASN A O 1
ATOM 755 N N . VAL A 1 101 ? 4.479 -6.320 -8.880 1.00 81.44 101 VAL A N 1
ATOM 756 C CA . VAL A 1 101 ? 4.073 -4.910 -8.795 1.00 81.44 101 VAL A CA 1
ATOM 757 C C . VAL A 1 101 ? 4.143 -4.205 -10.158 1.00 81.44 101 VAL A C 1
ATOM 759 O O . VAL A 1 101 ? 3.224 -3.480 -10.533 1.00 81.44 101 VAL A O 1
ATOM 762 N N . GLY A 1 102 ? 5.196 -4.455 -10.947 1.00 76.88 102 GLY A N 1
ATOM 763 C CA . GLY A 1 102 ? 5.408 -3.805 -12.249 1.00 76.88 102 GLY A CA 1
ATOM 764 C C . GLY A 1 102 ? 4.379 -4.177 -13.325 1.00 76.88 102 GLY A C 1
ATOM 765 O O . GLY A 1 102 ? 4.257 -3.487 -14.343 1.00 76.88 102 GLY A O 1
ATOM 766 N N . LEU A 1 103 ? 3.631 -5.262 -13.117 1.00 79.69 103 LEU A N 1
ATOM 767 C CA . LEU A 1 103 ? 2.510 -5.671 -13.962 1.00 79.69 103 LEU A CA 1
ATOM 768 C C . LEU A 1 103 ? 1.142 -5.415 -13.315 1.00 79.69 103 LEU A C 1
ATOM 770 O O . LEU A 1 103 ? 0.132 -5.685 -13.961 1.00 79.69 103 LEU A O 1
ATOM 774 N N . GLY A 1 104 ? 1.103 -4.867 -12.097 1.00 78.12 104 GLY A N 1
ATOM 775 C CA . GLY A 1 104 ? -0.127 -4.693 -11.324 1.00 78.12 104 GLY A CA 1
ATOM 776 C C . GLY A 1 104 ? -0.677 -5.999 -10.742 1.00 78.12 104 GLY A C 1
ATOM 777 O O . GLY A 1 104 ? -1.847 -6.047 -10.374 1.00 78.12 104 GLY A O 1
ATOM 778 N N . ASP A 1 105 ? 0.136 -7.056 -10.673 1.00 87.38 105 ASP A N 1
ATOM 779 C CA . ASP A 1 105 ? -0.226 -8.297 -9.992 1.00 87.38 105 ASP A CA 1
ATOM 780 C C . ASP A 1 105 ? 0.016 -8.140 -8.491 1.00 87.38 105 ASP A C 1
ATOM 782 O O . ASP A 1 105 ? 1.148 -8.208 -8.003 1.00 87.38 105 ASP A O 1
ATOM 786 N N . LEU A 1 106 ? -1.087 -7.890 -7.790 1.00 91.88 106 LEU A N 1
ATOM 787 C CA . LEU A 1 106 ? -1.138 -7.689 -6.347 1.00 91.88 106 LEU A CA 1
ATOM 788 C C . LEU A 1 106 ? -1.546 -8.959 -5.585 1.00 91.88 106 LEU A C 1
ATOM 790 O O . LEU A 1 106 ? -1.977 -8.865 -4.436 1.00 91.88 106 LEU A O 1
ATOM 794 N N . SER A 1 107 ? -1.451 -10.137 -6.211 1.00 95.06 107 SER A N 1
ATOM 795 C CA . SER A 1 107 ? -1.465 -11.396 -5.462 1.00 95.06 107 SER A CA 1
ATOM 796 C C . SER A 1 107 ? -0.203 -11.524 -4.606 1.00 95.06 107 SER A C 1
ATOM 798 O O . SER A 1 107 ? 0.787 -10.833 -4.846 1.00 95.06 107 SER A O 1
ATOM 800 N N . LEU A 1 108 ? -0.240 -12.366 -3.577 1.00 96.00 108 LEU A N 1
ATOM 801 C CA . LEU A 1 108 ? 0.827 -12.458 -2.580 1.00 96.00 108 LEU A CA 1
ATOM 802 C C . LEU A 1 108 ? 1.764 -13.633 -2.865 1.00 96.00 108 LEU A C 1
ATOM 804 O O . LEU A 1 108 ? 1.331 -14.695 -3.326 1.00 96.00 108 LEU A O 1
ATOM 808 N N . SER A 1 109 ? 3.046 -13.462 -2.553 1.00 95.31 109 SER A N 1
ATOM 809 C CA . SER A 1 109 ? 4.004 -14.568 -2.509 1.00 95.31 109 SER A CA 1
ATOM 810 C C . SER A 1 109 ? 3.662 -15.551 -1.379 1.00 95.31 109 SER A C 1
ATOM 812 O O . SER A 1 109 ? 2.994 -15.189 -0.410 1.00 95.31 109 SER A O 1
ATOM 814 N N . SER A 1 110 ? 4.193 -16.777 -1.429 1.00 93.19 110 SER A N 1
ATOM 815 C CA . SER A 1 110 ? 4.038 -17.751 -0.335 1.00 93.19 110 SER A CA 1
ATOM 816 C C . SER A 1 110 ? 4.689 -17.350 0.989 1.00 93.19 110 SER A C 1
ATOM 818 O O . SER A 1 110 ? 4.312 -17.897 2.023 1.00 93.19 110 SER A O 1
ATOM 820 N N . SER A 1 111 ? 5.645 -16.421 0.980 1.00 93.81 111 SER A N 1
ATOM 821 C CA . SER A 1 111 ? 6.306 -15.898 2.185 1.00 93.81 111 SER A CA 1
ATOM 822 C C . SER A 1 111 ? 5.667 -14.620 2.725 1.00 93.81 111 SER A C 1
ATOM 824 O O . SER A 1 111 ? 6.052 -14.165 3.798 1.00 93.81 111 SER A O 1
ATOM 826 N N . SER A 1 112 ? 4.662 -14.072 2.036 1.00 97.69 112 SER A N 1
ATOM 827 C CA . SER A 1 112 ? 4.029 -12.815 2.422 1.00 97.69 112 SER A CA 1
ATOM 828 C C . SER A 1 112 ? 3.491 -12.847 3.862 1.00 97.69 112 SER A C 1
ATOM 830 O O . SER A 1 112 ? 2.745 -13.773 4.208 1.00 97.69 112 SER A O 1
ATOM 832 N N . PRO A 1 113 ? 3.767 -11.814 4.682 1.00 97.19 113 PRO A N 1
ATOM 833 C CA . PRO A 1 113 ? 3.207 -11.664 6.027 1.00 97.19 113 PRO A CA 1
ATOM 834 C C . PRO A 1 113 ? 1.708 -11.321 6.014 1.00 97.19 113 PRO A C 1
ATOM 836 O O . PRO A 1 113 ? 1.077 -11.257 7.065 1.00 97.19 113 PRO A O 1
ATOM 839 N N . CYS A 1 114 ? 1.126 -11.079 4.837 1.00 98.12 114 CYS A N 1
ATOM 840 C CA . CYS A 1 114 ? -0.303 -10.823 4.670 1.00 98.12 114 CYS A CA 1
ATOM 841 C C . CYS A 1 114 ? -1.120 -12.099 4.413 1.00 98.12 114 CYS A C 1
ATOM 843 O O . CYS A 1 114 ? -2.348 -12.036 4.345 1.00 98.12 114 CYS A O 1
ATOM 845 N N . LEU A 1 115 ? -0.472 -13.255 4.244 1.00 97.75 115 LEU A N 1
ATOM 846 C CA . LEU A 1 115 ? -1.175 -14.528 4.109 1.00 97.75 115 LEU A CA 1
ATOM 847 C C . LEU A 1 115 ? -1.604 -15.076 5.463 1.00 97.75 115 LEU A C 1
ATOM 849 O O . LEU A 1 115 ? -0.832 -15.066 6.416 1.00 97.75 115 LEU A O 1
ATOM 853 N N . ASP A 1 116 ? -2.790 -15.682 5.486 1.00 96.50 116 ASP A N 1
ATOM 854 C CA . ASP A 1 116 ? -3.347 -16.363 6.662 1.00 96.50 116 ASP A CA 1
ATOM 855 C C . ASP A 1 116 ? -2.353 -17.348 7.304 1.00 96.50 116 ASP A C 1
ATOM 857 O O . ASP A 1 116 ? -2.078 -17.295 8.500 1.00 96.50 116 ASP A O 1
ATOM 861 N N . VAL A 1 117 ? -1.694 -18.170 6.481 1.00 94.31 117 VAL A N 1
ATOM 862 C CA . VAL A 1 117 ? -0.702 -19.161 6.940 1.00 94.31 117 VAL A CA 1
ATOM 863 C C . VAL A 1 117 ? 0.533 -18.552 7.613 1.00 94.31 117 VAL A C 1
ATOM 865 O O . VAL A 1 117 ? 1.199 -19.239 8.384 1.00 94.31 117 VAL A O 1
ATOM 868 N N . ASN A 1 118 ? 0.827 -17.279 7.342 1.00 95.50 118 ASN A N 1
ATOM 869 C CA . ASN A 1 118 ? 1.985 -16.559 7.870 1.00 95.50 118 ASN A CA 1
ATOM 870 C C . ASN A 1 118 ? 1.590 -15.501 8.916 1.00 95.50 118 ASN A C 1
ATOM 872 O O . ASN A 1 118 ? 2.467 -14.855 9.487 1.00 95.50 118 ASN A O 1
ATOM 876 N N . ASN A 1 119 ? 0.292 -15.321 9.189 1.00 95.81 119 ASN A N 1
ATOM 877 C CA . ASN A 1 119 ? -0.221 -14.272 10.063 1.00 95.81 119 ASN A CA 1
ATOM 878 C C . ASN A 1 119 ? -1.337 -14.792 10.972 1.00 95.81 119 ASN A C 1
ATOM 880 O O . ASN A 1 119 ? -2.518 -14.532 10.770 1.00 95.81 119 ASN A O 1
ATOM 884 N N . ALA A 1 120 ? -0.949 -15.504 12.029 1.00 95.38 120 ALA A N 1
ATOM 885 C CA . ALA A 1 120 ? -1.900 -16.102 12.965 1.00 95.38 120 ALA A CA 1
ATOM 886 C C . ALA A 1 120 ? -2.753 -15.080 13.745 1.00 95.38 120 ALA A C 1
ATOM 888 O O . ALA A 1 120 ? -3.799 -15.449 14.273 1.00 95.38 120 ALA A O 1
ATOM 889 N N . LEU A 1 121 ? -2.304 -13.823 13.860 1.00 95.56 121 LEU A N 1
ATOM 890 C CA . LEU A 1 121 ? -3.039 -12.781 14.582 1.00 95.56 121 LEU A CA 1
ATOM 891 C C . LEU A 1 121 ? -4.201 -12.239 13.747 1.00 95.56 121 LEU A C 1
ATOM 893 O O . LEU A 1 121 ? -5.316 -12.127 14.249 1.00 95.56 121 LEU A O 1
ATOM 897 N N . CYS A 1 122 ? -3.931 -11.905 12.485 1.00 96.19 122 CYS A N 1
ATOM 898 C CA . CYS A 1 122 ? -4.875 -11.198 11.625 1.00 96.19 122 CYS A CA 1
ATOM 899 C C . CYS A 1 122 ? -5.528 -12.084 10.560 1.00 96.19 122 CYS A C 1
ATOM 901 O O . CYS A 1 122 ? -6.551 -11.704 9.992 1.00 96.19 122 CYS A O 1
ATOM 903 N N . GLY A 1 123 ? -4.965 -13.257 10.282 1.00 96.81 123 GLY A N 1
ATOM 904 C CA . GLY A 1 123 ? -5.345 -14.091 9.150 1.00 96.81 123 GLY A CA 1
ATOM 905 C C . GLY A 1 123 ? -5.000 -13.425 7.815 1.00 96.81 123 GLY A C 1
ATOM 906 O O . GLY A 1 123 ? -3.997 -12.722 7.692 1.00 96.81 123 GLY A O 1
ATOM 907 N N . GLN A 1 124 ? -5.834 -13.638 6.793 1.00 96.75 124 GLN A N 1
ATOM 908 C CA . GLN A 1 124 ? -5.641 -13.015 5.480 1.00 96.75 124 GLN A CA 1
ATOM 909 C C . GLN A 1 124 ? -5.816 -11.489 5.553 1.00 96.75 124 GLN A C 1
ATOM 911 O O . GLN A 1 124 ? -6.882 -10.983 5.915 1.00 96.75 124 GLN A O 1
ATOM 916 N N . VAL A 1 125 ? -4.797 -10.760 5.108 1.00 98.12 125 VAL A N 1
ATOM 917 C CA . VAL A 1 125 ? -4.803 -9.305 4.923 1.00 98.12 125 VAL A CA 1
ATOM 918 C C . VAL A 1 125 ? -4.709 -9.012 3.421 1.00 98.12 125 VAL A C 1
ATOM 920 O O . VAL A 1 125 ? -3.952 -9.654 2.695 1.00 98.12 125 VAL A O 1
ATOM 923 N N . GLY A 1 126 ? -5.524 -8.083 2.924 1.00 96.44 126 GLY A N 1
ATOM 924 C CA . GLY A 1 126 ? -5.599 -7.725 1.505 1.00 96.44 126 GLY A CA 1
ATOM 925 C C . GLY A 1 126 ? -6.632 -8.498 0.683 1.00 96.44 126 GLY A C 1
ATOM 926 O O . GLY A 1 126 ? -7.294 -9.414 1.167 1.00 96.44 126 GLY A O 1
ATOM 927 N N . ALA A 1 127 ? -6.782 -8.083 -0.579 1.00 92.38 127 ALA A N 1
ATOM 928 C CA . ALA A 1 127 ? -7.842 -8.557 -1.478 1.00 92.38 127 ALA A CA 1
ATOM 929 C C . ALA A 1 127 ? -7.587 -9.927 -2.109 1.00 92.38 127 ALA A C 1
ATOM 931 O O . ALA A 1 127 ? -8.526 -10.682 -2.358 1.00 92.38 127 ALA A O 1
ATOM 932 N N . VAL A 1 128 ? -6.328 -10.229 -2.423 1.00 90.25 128 VAL A N 1
ATOM 933 C CA . VAL A 1 128 ? -5.943 -11.427 -3.171 1.00 90.25 128 VAL A CA 1
ATOM 934 C C . VAL A 1 128 ? -4.888 -12.166 -2.365 1.00 90.25 128 VAL A C 1
ATOM 936 O O . VAL A 1 128 ? -3.914 -11.561 -1.938 1.00 90.25 128 VAL A O 1
ATOM 939 N N . GLY A 1 129 ? -5.107 -13.462 -2.141 1.00 91.38 129 GLY A N 1
ATOM 940 C CA . GLY A 1 129 ? -4.180 -14.328 -1.413 1.00 91.38 129 GLY A CA 1
ATOM 941 C C . GLY A 1 129 ? -3.001 -14.796 -2.270 1.00 91.38 129 GLY A C 1
ATOM 942 O O . GLY A 1 129 ? -2.520 -14.082 -3.150 1.00 91.38 129 GLY A O 1
ATOM 943 N N . LEU A 1 130 ? -2.545 -16.023 -2.014 1.00 93.38 130 LEU A N 1
ATOM 944 C CA . LEU A 1 130 ? -1.374 -16.623 -2.655 1.00 93.38 130 LEU A CA 1
ATOM 945 C C . LEU A 1 130 ? -1.522 -16.677 -4.186 1.00 93.38 130 LEU A C 1
ATOM 947 O O . LEU A 1 130 ? -2.451 -17.308 -4.689 1.00 93.38 130 LEU A O 1
ATOM 951 N N . GLY A 1 131 ? -0.579 -16.080 -4.917 1.00 92.25 131 GLY A N 1
ATOM 952 C CA . GLY A 1 131 ? -0.524 -16.128 -6.385 1.00 92.25 131 GLY A CA 1
ATOM 953 C C . GLY A 1 131 ? 0.810 -16.587 -6.973 1.00 92.25 131 GLY A C 1
ATOM 954 O O . GLY A 1 131 ? 0.859 -16.982 -8.137 1.00 92.25 131 GLY A O 1
ATOM 955 N N . CYS A 1 132 ? 1.888 -16.605 -6.186 1.00 88.81 132 CYS A N 1
ATOM 956 C CA . CYS A 1 132 ? 3.210 -17.032 -6.640 1.00 88.81 132 CYS A CA 1
ATOM 957 C C . CYS A 1 132 ? 4.052 -17.596 -5.491 1.00 88.81 132 CYS A C 1
ATOM 959 O O . CYS A 1 132 ? 3.814 -17.322 -4.320 1.00 88.81 132 CYS A O 1
ATOM 961 N N . SER A 1 133 ? 5.084 -18.371 -5.822 1.00 89.31 133 SER A N 1
ATOM 962 C CA . SER A 1 133 ? 6.036 -18.878 -4.825 1.00 89.31 133 SER A CA 1
ATOM 963 C C . SER A 1 133 ? 7.052 -17.825 -4.371 1.00 89.31 133 SER A C 1
ATOM 965 O O . SER A 1 133 ? 7.582 -17.916 -3.273 1.00 89.31 133 SER A O 1
ATOM 967 N N . VAL A 1 134 ? 7.364 -16.841 -5.219 1.00 82.75 134 VAL A N 1
ATOM 968 C CA . VAL A 1 134 ? 8.341 -15.780 -4.933 1.00 82.75 134 VAL A CA 1
ATOM 969 C C . VAL A 1 134 ? 7.870 -14.490 -5.597 1.00 82.75 134 VAL A C 1
ATOM 971 O O . VAL A 1 134 ? 7.489 -14.514 -6.769 1.00 82.75 134 VAL A O 1
ATOM 974 N N . ALA A 1 135 ? 7.920 -13.377 -4.864 1.00 82.44 135 ALA A N 1
ATOM 975 C CA . ALA A 1 135 ? 7.614 -12.053 -5.392 1.00 82.44 135 ALA A CA 1
ATOM 976 C C . ALA A 1 135 ? 8.663 -11.599 -6.422 1.00 82.44 135 ALA A C 1
ATOM 978 O O . ALA A 1 135 ? 9.867 -11.612 -6.165 1.00 82.44 135 ALA A O 1
ATOM 979 N N . LEU A 1 136 ? 8.208 -11.162 -7.595 1.00 71.44 136 LEU A N 1
ATOM 980 C CA . LEU A 1 136 ? 9.042 -10.577 -8.641 1.00 71.44 136 LEU A CA 1
ATOM 981 C C . LEU A 1 136 ? 9.025 -9.043 -8.499 1.00 71.44 136 LEU A C 1
ATOM 983 O O . LEU A 1 136 ? 8.265 -8.345 -9.170 1.00 71.44 136 LEU A O 1
ATOM 987 N N . GLY A 1 137 ? 9.889 -8.534 -7.614 1.00 55.25 137 GLY A N 1
ATOM 988 C CA . GLY A 1 137 ? 1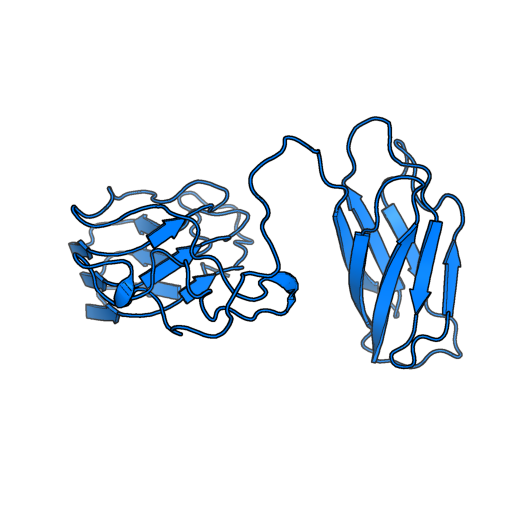0.053 -7.109 -7.276 1.00 55.25 137 GLY A CA 1
ATOM 989 C C . GLY A 1 137 ? 9.387 -6.807 -5.935 1.00 55.25 137 GLY A C 1
ATOM 990 O O . GLY A 1 137 ? 8.171 -6.814 -5.846 1.00 55.25 137 GLY A O 1
ATOM 991 N N . VAL A 1 138 ? 10.099 -6.622 -4.828 1.00 43.97 138 VAL A N 1
ATOM 992 C CA . VAL A 1 138 ? 11.203 -5.695 -4.545 1.00 43.97 138 VAL A CA 1
ATOM 993 C C . VAL A 1 138 ? 12.280 -6.477 -3.788 1.00 43.97 138 VAL A C 1
ATOM 995 O O . VAL A 1 138 ? 11.981 -7.060 -2.750 1.00 43.97 138 VAL A O 1
ATOM 998 N N . GLY A 1 139 ? 13.505 -6.540 -4.321 1.00 39.00 139 GLY A N 1
ATOM 999 C CA . GLY A 1 139 ? 14.637 -7.058 -3.551 1.00 39.00 139 GLY A CA 1
ATOM 1000 C C . GLY A 1 139 ? 14.844 -6.191 -2.314 1.00 39.00 139 GLY A C 1
ATOM 1001 O O . GLY A 1 139 ? 14.604 -4.986 -2.384 1.00 39.00 139 GLY A O 1
ATOM 1002 N N . GLU A 1 140 ? 15.254 -6.816 -1.208 1.00 37.50 140 GLU A N 1
ATOM 1003 C CA . GLU A 1 140 ? 15.795 -6.134 -0.031 1.00 37.50 140 GLU A CA 1
ATOM 1004 C C . GLU A 1 140 ? 16.601 -4.901 -0.435 1.00 37.50 140 GLU A C 1
ATOM 1006 O O . GLU A 1 140 ? 17.359 -4.932 -1.410 1.00 37.50 140 GLU A O 1
ATOM 1011 N N . GLU A 1 141 ? 16.421 -3.824 0.325 1.00 44.09 141 GLU A N 1
ATOM 1012 C CA . GLU A 1 141 ? 17.191 -2.599 0.191 1.00 44.09 141 GLU A CA 1
ATOM 1013 C C . GLU A 1 141 ? 18.694 -2.898 0.252 1.00 44.09 141 GLU A C 1
ATOM 1015 O O . GLU A 1 141 ? 19.319 -2.929 1.307 1.00 44.09 141 GLU A O 1
ATOM 1020 N N . THR A 1 142 ? 19.315 -3.078 -0.906 1.00 33.78 142 THR A N 1
ATOM 1021 C CA . THR A 1 142 ? 20.655 -2.552 -1.113 1.00 33.78 142 THR A CA 1
ATOM 1022 C C . THR A 1 142 ? 20.472 -1.111 -1.544 1.00 33.78 142 THR A C 1
ATOM 1024 O O . THR A 1 142 ? 19.795 -0.874 -2.546 1.00 33.78 142 THR A O 1
ATOM 1027 N N . GLU A 1 143 ? 21.063 -0.169 -0.803 1.00 39.12 143 GLU A N 1
ATOM 1028 C CA . GLU A 1 143 ? 21.339 1.199 -1.253 1.00 39.12 143 GLU A CA 1
ATOM 1029 C C . GLU A 1 143 ? 22.080 1.146 -2.599 1.00 39.12 143 GLU A C 1
ATOM 1031 O O . GLU A 1 143 ? 23.304 1.160 -2.700 1.00 39.12 143 GLU A O 1
ATOM 1036 N N . GLY A 1 144 ? 21.308 0.997 -3.660 1.00 42.75 144 GLY A N 1
ATOM 1037 C CA . GLY A 1 144 ? 21.731 0.974 -5.038 1.00 42.75 144 GLY A CA 1
ATOM 1038 C C . GLY A 1 144 ? 20.755 1.885 -5.728 1.00 42.75 144 GLY A C 1
ATOM 1039 O O . GLY A 1 144 ? 19.663 1.473 -6.097 1.00 42.75 144 GLY A O 1
ATOM 1040 N N . THR A 1 145 ? 21.112 3.156 -5.791 1.00 47.28 145 THR A N 1
ATOM 1041 C CA . THR A 1 145 ? 20.306 4.230 -6.347 1.00 47.28 145 THR A CA 1
ATOM 1042 C C . THR A 1 145 ? 19.851 3.822 -7.759 1.00 47.28 145 THR A C 1
ATOM 1044 O O . THR A 1 145 ? 20.655 3.748 -8.686 1.00 47.28 145 THR A O 1
ATOM 1047 N N . VAL A 1 146 ? 18.580 3.434 -7.909 1.00 54.44 146 VAL A N 1
ATOM 1048 C CA . VAL A 1 146 ? 18.069 2.825 -9.147 1.00 54.44 146 VAL A CA 1
ATOM 1049 C C . VAL A 1 146 ? 17.731 3.917 -10.153 1.00 54.44 146 VAL A C 1
ATOM 1051 O O . VAL A 1 146 ? 16.963 4.828 -9.854 1.00 54.44 146 VAL A O 1
ATOM 1054 N N . SER A 1 147 ? 18.250 3.792 -11.372 1.00 66.06 147 SER A N 1
ATOM 1055 C CA . SER A 1 147 ? 17.866 4.656 -12.488 1.00 66.06 147 SER A CA 1
ATOM 1056 C C . SER A 1 147 ? 16.437 4.345 -12.949 1.00 66.06 147 SER A C 1
ATOM 1058 O O . SER A 1 147 ? 16.156 3.256 -13.457 1.00 66.06 147 SER A O 1
ATOM 1060 N N . VAL A 1 148 ? 15.526 5.307 -12.797 1.00 71.81 148 VAL A N 1
ATOM 1061 C CA . VAL A 1 148 ? 14.116 5.189 -13.196 1.00 71.81 148 VAL A CA 1
ATOM 1062 C C . VAL A 1 148 ? 13.890 5.910 -14.520 1.00 71.81 148 VAL A C 1
ATOM 1064 O O . VAL A 1 148 ? 14.084 7.121 -14.628 1.00 71.81 148 VAL A O 1
ATOM 1067 N N . LEU A 1 149 ? 13.425 5.167 -15.529 1.00 77.50 149 LEU A N 1
ATOM 1068 C CA . LEU A 1 149 ? 12.982 5.723 -16.807 1.00 77.50 149 LEU A CA 1
ATOM 1069 C C . LEU A 1 149 ? 11.458 5.869 -16.806 1.00 77.50 149 LEU A C 1
ATOM 1071 O O . LEU A 1 149 ? 10.727 4.877 -16.798 1.00 77.50 149 LEU A O 1
ATOM 1075 N N . SER A 1 150 ? 10.976 7.107 -16.866 1.00 77.94 150 SER A N 1
ATOM 1076 C CA . SER A 1 150 ? 9.551 7.409 -17.014 1.00 77.94 150 SER A CA 1
ATOM 1077 C C . SER A 1 150 ? 9.236 7.882 -18.432 1.00 77.94 150 SER A C 1
ATOM 1079 O O . SER A 1 150 ? 10.100 8.427 -19.116 1.00 77.94 150 SER A O 1
ATOM 1081 N N . ALA A 1 151 ? 8.006 7.644 -18.887 1.00 80.69 151 ALA A N 1
ATOM 1082 C CA . ALA A 1 151 ? 7.533 8.075 -20.196 1.00 80.69 151 ALA A CA 1
ATOM 1083 C C . ALA A 1 151 ? 6.146 8.700 -20.070 1.00 80.69 151 ALA A C 1
ATOM 1085 O O . ALA A 1 151 ? 5.258 8.119 -19.443 1.00 80.69 151 ALA A O 1
ATOM 1086 N N . ARG A 1 152 ? 5.949 9.875 -20.669 1.00 79.69 152 ARG A N 1
ATOM 1087 C CA . ARG A 1 152 ? 4.676 10.601 -20.636 1.00 79.69 152 ARG A CA 1
ATOM 1088 C C . ARG A 1 152 ? 4.318 11.115 -22.034 1.00 79.69 152 ARG A C 1
ATOM 1090 O O . ARG A 1 152 ? 5.162 11.732 -22.686 1.00 79.69 152 ARG A O 1
ATOM 1097 N N . PRO A 1 153 ? 3.088 10.882 -22.525 1.00 74.94 153 PRO A N 1
ATOM 1098 C CA . PRO A 1 153 ? 2.606 11.533 -23.740 1.00 74.94 153 PRO A CA 1
ATOM 1099 C C . PRO A 1 153 ? 2.547 13.054 -23.543 1.00 74.94 153 PRO A C 1
ATOM 1101 O O . PRO A 1 153 ? 2.087 13.509 -22.497 1.00 74.94 153 PRO A O 1
ATOM 1104 N N . VAL A 1 154 ? 2.985 13.831 -24.539 1.00 74.75 154 VAL A N 1
ATOM 1105 C CA . VAL A 1 154 ? 2.950 15.307 -24.483 1.00 74.75 154 VAL A CA 1
ATOM 1106 C C . VAL A 1 154 ? 1.983 15.906 -25.511 1.00 74.75 154 VAL A C 1
ATOM 1108 O O . VAL A 1 154 ? 0.922 16.390 -25.129 1.00 74.75 154 VAL A O 1
ATOM 1111 N N . SER A 1 155 ? 2.286 15.861 -26.812 1.00 70.25 155 SER A N 1
ATOM 1112 C CA . SER A 1 155 ? 1.396 16.360 -27.876 1.00 70.25 155 SER A CA 1
ATOM 1113 C C . SER A 1 155 ? 1.718 15.723 -29.235 1.00 70.25 155 SER A C 1
ATOM 1115 O O . SER A 1 155 ? 2.837 15.272 -29.460 1.00 70.25 155 SER A O 1
ATOM 1117 N N . GLN A 1 156 ? 0.731 15.644 -30.141 1.00 66.38 156 GLN A N 1
ATOM 1118 C CA . GLN A 1 156 ? 0.895 15.189 -31.539 1.00 66.38 156 GLN A CA 1
ATOM 1119 C C . GLN A 1 156 ? 1.645 13.848 -31.716 1.00 66.38 156 GLN A C 1
ATOM 1121 O O . GLN A 1 156 ? 2.419 13.664 -32.653 1.00 66.38 156 GLN A O 1
ATOM 1126 N N . GLY A 1 157 ? 1.426 12.889 -30.811 1.00 68.06 157 GLY A N 1
ATOM 1127 C CA . GLY A 1 157 ? 2.096 11.586 -30.860 1.00 68.06 157 GLY A CA 1
ATOM 1128 C C . GLY A 1 157 ? 3.567 11.606 -30.430 1.00 68.06 157 GLY A C 1
ATOM 1129 O O . GLY A 1 157 ? 4.274 10.632 -30.690 1.00 68.06 157 GLY A O 1
ATOM 1130 N N . ALA A 1 158 ? 4.027 12.680 -29.783 1.00 78.44 158 ALA A N 1
ATOM 1131 C CA . ALA A 1 158 ? 5.320 12.739 -29.119 1.00 78.44 158 ALA A CA 1
ATOM 1132 C C . ALA A 1 158 ? 5.243 12.232 -27.671 1.00 78.44 158 ALA A C 1
ATOM 1134 O O . ALA A 1 158 ? 4.239 12.394 -26.966 1.00 78.44 158 ALA A O 1
ATOM 1135 N N . VAL A 1 159 ? 6.341 11.623 -27.238 1.00 81.69 159 VAL A N 1
ATOM 1136 C CA . VAL A 1 159 ? 6.539 11.054 -25.908 1.00 81.69 159 VAL A CA 1
ATOM 1137 C C . VAL A 1 159 ? 7.761 11.715 -25.295 1.00 81.69 159 VAL A C 1
ATOM 1139 O O . VAL A 1 159 ? 8.835 11.718 -25.896 1.00 81.69 159 VAL A O 1
ATOM 1142 N N . LEU A 1 160 ? 7.592 12.259 -24.097 1.00 82.12 160 LEU A N 1
ATOM 1143 C CA . LEU A 1 160 ? 8.685 12.729 -23.262 1.00 82.12 160 LEU A CA 1
ATOM 1144 C C . LEU A 1 160 ? 9.173 11.567 -22.399 1.00 82.12 160 LEU A C 1
ATOM 1146 O O . LEU A 1 160 ? 8.385 10.968 -21.664 1.00 82.12 160 LEU A O 1
ATOM 1150 N N . PHE A 1 161 ? 10.458 11.254 -22.492 1.00 84.19 161 PHE A N 1
ATOM 1151 C CA . PHE A 1 161 ? 11.143 10.349 -21.584 1.00 84.19 161 PHE A CA 1
ATOM 1152 C C . PHE A 1 161 ? 11.933 11.158 -20.564 1.00 84.19 161 PHE A C 1
ATOM 1154 O O . PHE A 1 161 ? 12.677 12.043 -20.967 1.00 84.19 161 PHE A O 1
ATOM 1161 N N . SER A 1 162 ? 11.818 10.818 -19.282 1.00 82.38 162 SER A N 1
ATOM 1162 C CA . SER A 1 162 ? 12.588 11.460 -18.210 1.00 82.38 162 SER A CA 1
ATOM 1163 C C . SER A 1 162 ? 13.349 10.403 -17.423 1.00 82.38 162 SER A C 1
ATOM 1165 O O . SER A 1 162 ? 12.737 9.456 -16.904 1.00 82.38 162 SER A O 1
ATOM 1167 N N . LEU A 1 163 ? 14.670 10.566 -17.344 1.00 79.69 163 LEU A N 1
ATOM 1168 C CA . LEU A 1 163 ? 15.573 9.695 -16.603 1.00 79.69 163 LEU A CA 1
ATOM 1169 C C . LEU A 1 163 ? 15.893 10.311 -15.240 1.00 79.69 163 LEU A C 1
ATOM 1171 O O . LEU A 1 163 ? 16.519 11.362 -15.150 1.00 79.69 163 LEU A O 1
ATOM 1175 N N . HIS A 1 164 ? 15.508 9.611 -14.179 1.00 75.75 164 HIS A N 1
ATOM 1176 C CA . HIS A 1 164 ? 15.926 9.931 -12.819 1.00 75.75 164 HIS A CA 1
ATOM 1177 C C . HIS A 1 164 ? 17.026 8.945 -12.441 1.00 75.75 164 HIS A C 1
ATOM 1179 O O . HIS A 1 164 ? 16.734 7.788 -12.146 1.00 75.75 164 HIS A O 1
ATOM 1185 N N . ALA A 1 165 ? 18.281 9.384 -12.526 1.00 70.12 165 ALA A N 1
ATOM 1186 C CA . ALA A 1 165 ? 19.456 8.559 -12.271 1.00 70.12 165 ALA A CA 1
ATOM 1187 C C . ALA A 1 165 ? 20.363 9.189 -11.198 1.00 70.12 165 ALA A C 1
ATOM 1189 O O . ALA A 1 165 ? 20.318 10.404 -10.983 1.00 70.12 165 ALA A O 1
ATOM 1190 N N . PRO A 1 166 ? 21.197 8.385 -10.521 1.00 62.16 166 PRO A N 1
ATOM 1191 C CA . PRO A 1 166 ? 22.157 8.867 -9.534 1.00 62.16 166 PRO A CA 1
ATOM 1192 C C . PRO A 1 166 ? 23.258 9.691 -10.209 1.00 62.16 166 PRO A C 1
ATOM 1194 O O . PRO A 1 166 ? 23.568 9.499 -11.387 1.00 62.16 166 PRO A O 1
ATOM 1197 N N . ALA A 1 167 ? 23.896 10.585 -9.451 1.00 55.34 167 ALA A N 1
ATOM 1198 C CA . ALA A 1 167 ? 25.001 11.391 -9.961 1.00 55.34 167 ALA A CA 1
ATOM 1199 C C . ALA A 1 167 ? 26.123 10.496 -10.528 1.00 55.34 167 ALA A C 1
ATOM 1201 O O . ALA A 1 167 ? 26.736 9.721 -9.797 1.00 55.34 167 ALA A O 1
ATOM 1202 N N . GLY A 1 168 ? 26.390 10.625 -11.832 1.00 56.59 168 GLY A N 1
ATOM 1203 C CA . GLY A 1 168 ? 27.476 9.925 -12.528 1.00 56.59 168 GLY A CA 1
ATOM 1204 C C . GLY A 1 168 ? 27.054 8.827 -13.510 1.00 56.59 168 GLY A C 1
ATOM 1205 O O . GLY A 1 168 ? 27.906 8.396 -14.281 1.00 56.59 168 GLY A O 1
ATOM 1206 N N . ASP A 1 169 ? 25.779 8.421 -13.554 1.00 59.72 169 ASP A N 1
ATOM 1207 C CA . ASP A 1 169 ? 25.319 7.279 -14.369 1.00 59.72 169 ASP A CA 1
ATOM 1208 C C . ASP A 1 169 ? 24.264 7.682 -15.418 1.00 59.72 169 ASP A C 1
ATOM 1210 O O . ASP A 1 169 ? 23.075 7.405 -15.269 1.00 59.72 169 ASP A O 1
ATOM 1214 N N . ILE A 1 170 ? 24.669 8.458 -16.439 1.00 60.50 170 ILE A N 1
ATOM 1215 C CA . ILE A 1 170 ? 23.687 9.192 -17.271 1.00 60.50 170 ILE A CA 1
ATOM 1216 C C . ILE A 1 170 ? 23.883 9.040 -18.786 1.00 60.50 170 ILE A C 1
ATOM 1218 O O . ILE A 1 170 ? 22.920 9.202 -19.530 1.00 60.50 170 ILE A O 1
ATOM 1222 N N . SER A 1 171 ? 25.061 8.633 -19.281 1.00 57.72 171 SER A N 1
ATOM 1223 C CA . SER A 1 171 ? 25.246 8.396 -20.724 1.00 57.72 171 SER A CA 1
ATOM 1224 C C . SER A 1 171 ? 24.583 7.086 -21.140 1.00 57.72 171 SER A C 1
ATOM 1226 O O . SER A 1 171 ? 25.200 6.025 -21.087 1.00 57.72 171 SER A O 1
ATOM 1228 N N . SER A 1 172 ? 23.332 7.180 -21.577 1.00 69.19 172 SER A N 1
ATOM 1229 C CA . SER A 1 172 ? 22.494 6.010 -21.814 1.00 69.19 172 SER A CA 1
ATOM 1230 C C . SER A 1 172 ? 21.868 6.029 -23.199 1.00 69.19 172 SER A C 1
ATOM 1232 O O . SER A 1 172 ? 21.356 7.059 -23.649 1.00 69.19 172 SER A O 1
ATOM 1234 N N . ASP A 1 173 ? 21.848 4.871 -23.851 1.00 80.94 173 ASP A N 1
ATOM 1235 C CA . ASP A 1 173 ? 21.176 4.714 -25.135 1.00 80.94 173 ASP A CA 1
ATOM 1236 C C . ASP A 1 173 ? 19.697 4.405 -24.910 1.00 80.94 173 ASP A C 1
ATOM 1238 O O . ASP A 1 173 ? 19.335 3.447 -24.217 1.00 80.94 173 ASP A O 1
ATOM 1242 N N . LEU A 1 174 ? 18.826 5.191 -25.535 1.00 85.31 174 LEU A N 1
ATOM 1243 C CA . LEU A 1 174 ? 17.390 4.950 -25.546 1.00 85.31 174 LEU A CA 1
ATOM 1244 C C . LEU A 1 174 ? 17.030 4.138 -26.786 1.00 85.31 174 LEU A C 1
ATOM 1246 O O . LEU A 1 174 ? 17.368 4.507 -27.908 1.00 85.31 174 LEU A O 1
ATOM 1250 N N . SER A 1 175 ? 16.311 3.035 -26.604 1.00 86.06 175 SER A N 1
ATOM 1251 C CA . SER A 1 175 ? 15.763 2.230 -27.700 1.00 86.06 175 SER A CA 1
ATOM 1252 C C . SER A 1 175 ? 14.268 2.002 -27.488 1.00 86.06 175 SER A C 1
ATOM 1254 O O . SER A 1 175 ? 13.857 1.618 -26.396 1.00 86.06 175 SER A O 1
ATOM 1256 N N . VAL A 1 176 ? 13.452 2.204 -28.524 1.00 85.75 176 VAL A N 1
ATOM 1257 C CA . VAL A 1 176 ? 11.996 1.987 -28.487 1.00 85.75 176 VAL A CA 1
ATOM 1258 C C . VAL A 1 176 ? 11.612 0.874 -29.450 1.00 85.75 176 VAL A C 1
ATOM 1260 O O . VAL A 1 176 ? 12.060 0.853 -30.597 1.00 85.75 176 VAL A O 1
ATOM 1263 N N . PHE A 1 177 ? 10.754 -0.032 -28.992 1.00 82.25 177 PHE A N 1
ATOM 1264 C CA . PHE A 1 177 ? 10.312 -1.225 -29.702 1.00 82.25 177 PHE A CA 1
ATOM 1265 C C . PHE A 1 177 ? 8.789 -1.250 -29.840 1.00 82.25 177 PHE A C 1
ATOM 1267 O O . PHE A 1 177 ? 8.073 -0.792 -28.948 1.00 82.25 177 PHE A O 1
ATOM 1274 N N . ASP A 1 178 ? 8.287 -1.801 -30.945 1.00 81.44 178 ASP A N 1
ATOM 1275 C CA . ASP A 1 178 ? 6.860 -2.102 -31.101 1.00 81.44 178 ASP A CA 1
ATOM 1276 C C . ASP A 1 178 ? 6.446 -3.378 -30.333 1.00 81.44 178 ASP A C 1
ATOM 1278 O O . ASP A 1 178 ? 7.274 -4.080 -29.749 1.00 81.44 178 ASP A O 1
ATOM 1282 N N . LEU A 1 179 ? 5.149 -3.708 -30.350 1.00 77.31 179 LEU A N 1
ATOM 1283 C CA . LEU A 1 179 ? 4.599 -4.913 -29.706 1.00 77.31 179 LEU A CA 1
ATOM 1284 C C . LEU A 1 179 ? 5.177 -6.238 -30.230 1.00 77.31 179 LEU A C 1
ATOM 1286 O O . LEU A 1 179 ? 5.031 -7.264 -29.573 1.00 77.31 179 LEU A O 1
ATOM 1290 N N . ARG A 1 180 ? 5.806 -6.241 -31.410 1.00 79.06 180 ARG A N 1
ATOM 1291 C CA . ARG A 1 180 ? 6.463 -7.421 -31.989 1.00 79.06 180 ARG A CA 1
ATOM 1292 C C . ARG A 1 180 ? 7.949 -7.478 -31.620 1.00 79.06 180 ARG A C 1
ATOM 1294 O O . ARG A 1 180 ? 8.659 -8.344 -32.121 1.00 79.06 180 ARG A O 1
ATOM 1301 N N . GLY A 1 181 ? 8.426 -6.559 -30.775 1.00 74.19 181 GLY A N 1
ATOM 1302 C CA . GLY A 1 181 ? 9.825 -6.455 -30.364 1.00 74.19 181 GLY A CA 1
ATOM 1303 C C . GLY A 1 181 ? 10.736 -5.833 -31.422 1.00 74.19 181 GLY A C 1
ATOM 1304 O O . GLY A 1 181 ? 11.957 -5.906 -31.298 1.00 74.19 181 GLY A O 1
ATOM 1305 N N . ARG A 1 182 ? 10.183 -5.222 -32.474 1.00 82.38 182 ARG A N 1
ATOM 1306 C CA . ARG A 1 182 ? 10.975 -4.612 -33.546 1.00 82.38 182 ARG A CA 1
ATOM 1307 C C . ARG A 1 182 ? 11.385 -3.198 -33.142 1.00 82.38 182 ARG A C 1
ATOM 1309 O O . ARG A 1 182 ? 10.545 -2.420 -32.697 1.00 82.38 182 ARG A O 1
ATOM 1316 N N . LEU A 1 183 ? 12.666 -2.866 -33.307 1.00 85.19 183 LEU A N 1
ATOM 1317 C CA . LEU A 1 183 ? 13.205 -1.536 -33.010 1.00 85.19 183 LEU A CA 1
ATOM 1318 C C . LEU A 1 183 ? 12.583 -0.493 -33.951 1.00 85.19 183 LEU A C 1
ATOM 1320 O O . LEU A 1 183 ? 12.674 -0.626 -35.170 1.00 85.19 183 LEU A O 1
ATOM 1324 N N . VAL A 1 184 ? 11.962 0.537 -33.379 1.00 86.56 184 VAL A N 1
ATOM 1325 C CA . VAL A 1 184 ? 11.316 1.636 -34.115 1.00 86.56 184 VAL A CA 1
ATOM 1326 C C . VAL A 1 184 ? 12.000 2.985 -33.908 1.00 86.56 184 VAL A C 1
ATOM 1328 O O . VAL A 1 184 ? 11.787 3.900 -34.701 1.00 86.56 184 VAL A O 1
ATOM 1331 N N . TYR A 1 185 ? 12.820 3.117 -32.864 1.00 86.38 185 TYR A N 1
ATOM 1332 C CA . TYR A 1 185 ? 13.594 4.323 -32.588 1.00 86.38 185 TYR A CA 1
ATOM 1333 C C . TYR A 1 185 ? 14.826 4.007 -31.737 1.00 86.38 185 TYR A C 1
ATOM 1335 O O . TYR A 1 185 ? 14.765 3.144 -30.860 1.00 86.38 185 TYR A O 1
ATOM 1343 N N . ARG A 1 186 ? 15.923 4.730 -31.976 1.00 88.38 186 ARG A N 1
ATOM 1344 C CA . ARG A 1 186 ? 17.121 4.722 -31.135 1.00 88.38 186 ARG A CA 1
ATOM 1345 C C . ARG A 1 186 ? 17.697 6.134 -31.041 1.00 88.38 186 ARG A C 1
ATOM 1347 O O . ARG A 1 186 ? 17.773 6.822 -32.056 1.00 88.38 186 ARG A O 1
ATOM 1354 N N . ALA A 1 187 ? 18.122 6.519 -29.844 1.00 85.06 187 ALA A N 1
ATOM 1355 C CA . ALA A 1 187 ? 18.911 7.716 -29.590 1.00 85.06 187 ALA A CA 1
ATOM 1356 C C . ALA A 1 187 ? 20.129 7.344 -28.743 1.00 85.06 187 ALA A C 1
ATOM 1358 O O . ALA A 1 187 ? 19.984 6.757 -27.670 1.00 85.06 187 ALA A O 1
ATOM 1359 N N . GLU A 1 188 ? 21.316 7.661 -29.253 1.00 85.56 188 GLU A N 1
ATOM 1360 C CA . GLU A 1 188 ? 22.571 7.497 -28.522 1.00 85.56 188 GLU A CA 1
ATOM 1361 C C . GLU A 1 188 ? 22.777 8.689 -27.597 1.00 85.56 188 GLU A C 1
ATOM 1363 O O . GLU A 1 188 ? 22.497 9.822 -27.995 1.00 85.56 188 GLU A O 1
ATOM 1368 N N . LYS A 1 189 ? 23.266 8.439 -26.377 1.00 81.00 189 LYS A N 1
ATOM 1369 C CA . LYS A 1 189 ? 23.453 9.490 -25.356 1.00 81.00 189 LYS A CA 1
ATOM 1370 C C . LYS A 1 189 ? 22.199 10.357 -25.179 1.00 81.00 189 LYS A C 1
ATOM 1372 O O . LYS A 1 189 ? 22.276 11.583 -25.146 1.00 81.00 189 LYS A O 1
ATOM 1377 N N . ALA A 1 190 ? 21.041 9.704 -25.089 1.00 82.31 190 ALA A N 1
ATOM 1378 C CA . ALA A 1 190 ? 19.743 10.374 -25.008 1.00 82.31 190 ALA A CA 1
ATOM 1379 C C . ALA A 1 190 ? 19.589 11.228 -23.738 1.00 82.31 190 ALA A C 1
ATOM 1381 O O . ALA A 1 190 ? 18.741 12.109 -23.694 1.00 82.31 190 ALA A O 1
ATOM 1382 N N . PHE A 1 191 ? 20.405 10.965 -22.716 1.00 81.81 191 PHE A N 1
ATOM 1383 C CA . PHE A 1 191 ? 20.350 11.647 -21.432 1.00 81.81 191 PHE A CA 1
ATOM 1384 C C . PHE A 1 191 ? 21.737 12.142 -21.020 1.00 81.81 191 PHE A C 1
ATOM 1386 O O . PHE A 1 191 ? 22.762 11.518 -21.314 1.00 81.81 191 PHE A O 1
ATOM 1393 N N . SER A 1 192 ? 21.761 13.271 -20.320 1.00 77.06 192 SER A N 1
ATOM 1394 C CA . SER A 1 192 ? 22.951 13.829 -19.681 1.00 77.06 192 SER A CA 1
ATOM 1395 C C . SER A 1 192 ? 22.568 14.507 -18.357 1.00 77.06 192 SER A C 1
ATOM 1397 O O . SER A 1 192 ? 21.385 14.772 -18.136 1.00 77.06 192 SER A O 1
ATOM 1399 N N . PRO A 1 193 ? 23.530 14.821 -17.466 1.00 71.44 193 PRO A N 1
ATOM 1400 C CA . PRO A 1 193 ? 23.225 15.544 -16.228 1.00 71.44 193 PRO A CA 1
ATOM 1401 C C . PRO A 1 193 ? 22.514 16.886 -16.466 1.00 71.44 193 PRO A C 1
ATOM 1403 O O . PRO A 1 193 ? 21.711 17.317 -15.646 1.00 71.44 193 PRO A O 1
ATOM 1406 N N . GLU A 1 194 ? 22.806 17.538 -17.592 1.00 73.50 194 GLU A N 1
ATOM 1407 C CA . GLU A 1 194 ? 22.241 18.837 -17.974 1.00 73.50 194 GLU A CA 1
ATOM 1408 C C . GLU A 1 194 ? 20.949 18.698 -18.799 1.00 73.50 194 GLU A C 1
ATOM 1410 O O . GLU A 1 194 ? 20.239 19.677 -19.020 1.00 73.50 194 GLU A O 1
ATOM 1415 N N . SER A 1 195 ? 20.633 17.482 -19.256 1.00 78.75 195 SER A N 1
ATOM 1416 C CA . SER A 1 195 ? 19.469 17.164 -20.083 1.00 78.75 195 SER A CA 1
ATOM 1417 C C . SER A 1 195 ? 18.899 15.794 -19.676 1.00 78.75 195 SER A C 1
ATOM 1419 O O . SER A 1 195 ? 19.177 14.779 -20.320 1.00 78.75 195 SER A O 1
ATOM 1421 N N . PRO A 1 196 ? 18.122 15.736 -18.575 1.00 80.06 196 PRO A N 1
ATOM 1422 C CA . PRO A 1 196 ? 17.526 14.492 -18.070 1.00 80.06 196 PRO A CA 1
ATOM 1423 C C . PRO A 1 196 ? 16.292 14.043 -18.869 1.00 80.06 196 PRO A C 1
ATOM 1425 O O . PRO A 1 196 ? 15.718 12.988 -18.592 1.00 80.06 196 PRO A O 1
ATOM 1428 N N . ASP A 1 197 ? 15.895 14.835 -19.863 1.00 85.44 197 ASP A N 1
ATOM 1429 C CA . ASP A 1 197 ? 14.678 14.678 -20.639 1.00 85.44 197 ASP A CA 1
ATOM 1430 C C . ASP A 1 197 ? 14.996 14.457 -22.120 1.00 85.44 197 ASP A C 1
ATOM 1432 O O . ASP A 1 197 ? 15.771 15.202 -22.718 1.00 85.44 197 ASP A O 1
ATOM 1436 N N . HIS A 1 198 ? 14.328 13.481 -22.736 1.00 86.69 198 HIS A N 1
ATOM 1437 C CA . HIS A 1 198 ? 14.451 13.174 -24.159 1.00 86.69 198 HIS A CA 1
ATOM 1438 C C . HIS A 1 198 ? 13.080 13.071 -24.819 1.00 86.69 198 HIS A C 1
ATOM 1440 O O . HIS A 1 198 ? 12.246 12.248 -24.437 1.00 86.69 198 HIS A O 1
ATOM 1446 N N . VAL A 1 199 ? 12.842 13.878 -25.852 1.00 86.31 199 VAL A N 1
ATOM 1447 C CA . VAL A 1 199 ? 11.579 13.851 -26.600 1.00 86.31 199 VAL A CA 1
ATOM 1448 C C . VAL A 1 199 ? 11.717 12.952 -27.819 1.00 86.31 199 VAL A C 1
ATOM 1450 O O . VAL A 1 199 ? 12.528 13.193 -28.713 1.00 86.31 199 VAL A O 1
ATOM 1453 N N . TRP A 1 200 ? 10.866 11.935 -27.888 1.00 83.31 200 TRP A N 1
ATOM 1454 C CA . TRP A 1 200 ? 10.681 11.134 -29.086 1.00 83.31 200 TRP A CA 1
ATOM 1455 C C . TRP A 1 200 ? 9.393 11.537 -29.798 1.00 83.31 200 TRP A C 1
ATOM 1457 O O . TRP A 1 200 ? 8.293 11.332 -29.284 1.00 83.31 200 TRP A O 1
ATOM 1467 N N . THR A 1 201 ? 9.529 12.057 -31.014 1.00 80.06 201 THR A N 1
ATOM 1468 C CA . THR A 1 201 ? 8.391 12.342 -31.891 1.00 80.06 201 THR A CA 1
ATOM 1469 C C . THR A 1 201 ? 8.166 11.177 -32.844 1.00 80.06 201 THR A C 1
ATOM 1471 O O . THR A 1 201 ? 9.085 10.698 -33.511 1.00 80.06 201 THR A O 1
ATOM 1474 N N . ARG A 1 202 ? 6.919 10.714 -32.926 1.00 69.38 202 ARG A N 1
ATOM 1475 C CA . ARG A 1 202 ? 6.528 9.649 -33.845 1.00 69.38 202 ARG A CA 1
ATOM 1476 C C . ARG A 1 202 ? 6.665 10.101 -35.303 1.00 69.38 202 ARG A C 1
ATOM 1478 O O . ARG A 1 202 ? 6.045 11.073 -35.720 1.00 69.38 202 ARG A O 1
ATOM 1485 N N . ASN A 1 203 ? 7.392 9.326 -36.108 1.00 67.50 203 ASN A N 1
ATOM 1486 C CA . ASN A 1 203 ? 7.417 9.501 -37.563 1.00 67.50 203 ASN A CA 1
ATOM 1487 C C . ASN A 1 203 ? 6.088 9.050 -38.201 1.00 67.50 203 ASN A C 1
ATOM 1489 O O . ASN A 1 203 ? 5.452 8.106 -37.722 1.00 67.50 203 ASN A O 1
ATOM 1493 N N . HIS A 1 204 ? 5.715 9.655 -39.337 1.00 56.62 204 HIS A N 1
ATOM 1494 C CA . HIS A 1 204 ? 4.441 9.442 -40.053 1.00 56.62 204 HIS A CA 1
ATOM 1495 C C . HIS A 1 204 ? 4.101 7.978 -40.438 1.00 56.62 204 HIS A C 1
ATOM 1497 O O . HIS A 1 204 ? 2.975 7.715 -40.848 1.00 56.62 204 HIS A O 1
ATOM 1503 N N . GLY A 1 205 ? 5.026 7.018 -40.293 1.00 60.66 205 GLY A N 1
ATOM 1504 C CA . GLY A 1 205 ? 4.835 5.598 -40.640 1.00 60.66 205 GLY A CA 1
ATOM 1505 C C . GLY A 1 205 ? 4.596 4.628 -39.472 1.00 60.66 205 GLY A C 1
ATOM 1506 O O . GLY A 1 205 ? 4.384 3.441 -39.704 1.00 60.66 205 GLY A O 1
ATOM 1507 N N . LEU A 1 206 ? 4.649 5.084 -38.220 1.00 66.56 206 LEU A N 1
ATOM 1508 C CA . LEU A 1 206 ? 4.387 4.224 -37.056 1.00 66.56 206 LEU A CA 1
ATOM 1509 C C . LEU A 1 206 ? 2.889 4.156 -36.757 1.00 66.56 206 LEU A C 1
ATOM 1511 O O . LEU A 1 206 ? 2.171 5.058 -37.170 1.00 66.56 206 LEU A O 1
ATOM 1515 N N . SER A 1 207 ? 2.410 3.134 -36.043 1.00 67.31 207 SER A N 1
ATOM 1516 C CA . SER A 1 207 ? 0.992 2.948 -35.665 1.00 67.31 207 SER A CA 1
ATOM 1517 C C . SER A 1 207 ? 0.675 3.590 -34.308 1.00 67.31 207 SER A C 1
ATOM 1519 O O . SER A 1 207 ? 1.565 3.765 -33.482 1.00 67.31 207 SER A O 1
ATOM 1521 N N . SER A 1 208 ? -0.585 3.931 -34.029 1.00 69.44 208 SER A N 1
ATOM 1522 C CA . SER A 1 208 ? -0.976 4.199 -32.634 1.00 69.44 208 SER A CA 1
ATOM 1523 C C . SER A 1 208 ? -1.019 2.865 -31.887 1.00 69.44 208 SER A C 1
ATOM 1525 O O . SER A 1 208 ? -1.391 1.854 -32.484 1.00 69.44 208 SER A O 1
ATOM 1527 N N . GLY A 1 209 ? -0.602 2.838 -30.624 1.00 70.75 209 GLY A N 1
ATOM 1528 C CA . GLY A 1 209 ? -0.500 1.601 -29.856 1.00 70.75 209 GLY A CA 1
ATOM 1529 C C . GLY A 1 209 ? 0.525 1.655 -28.729 1.00 70.75 209 GLY A C 1
ATOM 1530 O O . GLY A 1 209 ? 1.028 2.718 -28.364 1.00 70.75 209 GLY A O 1
ATOM 1531 N N . ILE A 1 210 ? 0.804 0.480 -28.169 1.00 73.00 210 ILE A N 1
ATOM 1532 C CA . ILE A 1 210 ? 1.767 0.295 -27.083 1.00 73.00 210 ILE A CA 1
ATOM 1533 C C . ILE A 1 210 ? 3.166 0.086 -27.671 1.00 73.00 210 ILE A C 1
ATOM 1535 O O . ILE A 1 210 ? 3.348 -0.669 -28.626 1.00 73.00 210 ILE A O 1
ATOM 1539 N N . TYR A 1 211 ? 4.147 0.731 -27.056 1.00 80.50 211 TYR A N 1
ATOM 1540 C CA . TYR A 1 211 ? 5.568 0.604 -27.340 1.00 80.50 211 TYR A CA 1
ATOM 1541 C C . TYR A 1 211 ? 6.325 0.307 -26.044 1.00 80.50 211 TYR A C 1
ATOM 1543 O O . TYR A 1 211 ? 5.872 0.641 -24.947 1.00 80.50 211 TYR A O 1
ATOM 1551 N N . PHE A 1 212 ? 7.495 -0.307 -26.167 1.00 78.06 212 PHE A N 1
ATOM 1552 C CA . PHE A 1 212 ? 8.390 -0.568 -25.044 1.00 78.06 212 PHE A CA 1
ATOM 1553 C C . PHE A 1 212 ? 9.662 0.242 -25.219 1.00 78.06 212 PHE A C 1
ATOM 1555 O O . PHE A 1 212 ? 10.324 0.127 -26.246 1.00 78.06 212 PHE A O 1
ATOM 1562 N N . ALA A 1 213 ? 10.016 1.040 -24.219 1.00 82.12 213 ALA A N 1
ATOM 1563 C CA . ALA A 1 213 ? 11.279 1.757 -24.193 1.00 82.12 213 ALA A CA 1
ATOM 1564 C C . ALA A 1 213 ? 12.261 1.055 -23.254 1.00 82.12 213 ALA A C 1
ATOM 1566 O O . ALA A 1 213 ? 11.898 0.592 -22.170 1.00 82.12 213 ALA A O 1
ATOM 1567 N N . ARG A 1 214 ? 13.511 0.970 -23.695 1.00 81.38 214 ARG A N 1
ATOM 1568 C CA . ARG A 1 214 ? 14.630 0.385 -22.966 1.00 81.38 214 ARG A CA 1
ATOM 1569 C C . ARG A 1 214 ? 15.753 1.403 -22.888 1.00 81.38 214 ARG A C 1
ATOM 1571 O O . ARG A 1 214 ? 16.133 1.973 -23.909 1.00 81.38 214 ARG A O 1
ATOM 1578 N N . LEU A 1 215 ? 16.308 1.530 -21.693 1.00 77.94 215 LEU A N 1
ATOM 1579 C CA . LEU A 1 215 ? 17.580 2.182 -21.445 1.00 77.94 215 LEU A CA 1
ATOM 1580 C C . LEU A 1 215 ? 18.694 1.129 -21.474 1.00 77.94 215 LEU A C 1
ATOM 1582 O O . LEU A 1 215 ? 18.565 0.073 -20.844 1.00 77.94 215 LEU A O 1
ATOM 1586 N N . GLY A 1 216 ? 19.755 1.381 -22.233 1.00 65.81 216 GLY A N 1
ATOM 1587 C CA . GLY A 1 216 ? 21.003 0.630 -22.145 1.00 65.81 216 GLY A CA 1
ATOM 1588 C C . GLY A 1 216 ? 22.070 1.477 -21.465 1.00 65.81 216 GLY A C 1
ATOM 1589 O O . GLY A 1 216 ? 22.494 2.474 -22.044 1.00 65.81 216 GLY A O 1
ATOM 1590 N N . THR A 1 217 ? 22.504 1.069 -20.275 1.00 59.97 217 THR A N 1
ATOM 1591 C CA . THR A 1 217 ? 23.786 1.486 -19.691 1.00 59.97 217 THR A CA 1
ATOM 1592 C C . THR A 1 217 ? 24.699 0.264 -19.578 1.00 59.97 217 THR A C 1
ATOM 1594 O O . THR A 1 217 ? 24.275 -0.875 -19.803 1.00 59.97 217 THR A O 1
ATOM 1597 N N . ASP A 1 218 ? 25.969 0.486 -19.257 1.00 50.19 218 ASP A N 1
ATOM 1598 C CA . ASP A 1 218 ? 26.959 -0.565 -19.005 1.00 50.19 218 ASP A CA 1
ATOM 1599 C C . 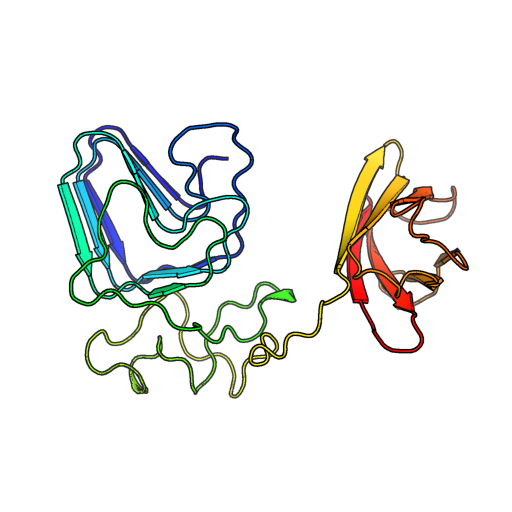ASP A 1 218 ? 26.684 -1.355 -17.708 1.00 50.19 218 ASP A C 1
ATOM 1601 O O . ASP A 1 218 ? 27.236 -2.444 -17.531 1.00 50.19 218 ASP A O 1
ATOM 1605 N N . ARG A 1 219 ? 25.815 -0.846 -16.818 1.00 46.78 219 ARG A N 1
ATOM 1606 C CA . ARG A 1 219 ? 25.574 -1.401 -15.472 1.00 46.78 219 ARG A CA 1
ATOM 1607 C C . ARG A 1 219 ? 24.105 -1.632 -15.098 1.00 46.78 219 ARG A C 1
ATOM 1609 O O . ARG A 1 219 ? 23.847 -2.388 -14.164 1.00 46.78 219 ARG A O 1
ATOM 1616 N N . THR A 1 220 ? 23.136 -1.046 -15.803 1.00 54.97 220 THR A N 1
ATOM 1617 C CA . THR A 1 220 ? 21.703 -1.098 -15.459 1.00 54.97 220 THR A CA 1
ATOM 1618 C C . THR A 1 220 ? 20.787 -1.246 -16.687 1.00 54.97 220 THR A C 1
ATOM 1620 O O . THR A 1 220 ? 21.066 -0.794 -17.797 1.00 54.97 220 THR A O 1
ATOM 1623 N N . LEU A 1 221 ? 19.648 -1.926 -16.501 1.00 55.59 221 LEU A N 1
ATOM 1624 C CA . LEU A 1 221 ? 18.605 -2.072 -17.522 1.00 55.59 221 LEU A CA 1
ATOM 1625 C C . LEU A 1 221 ? 17.275 -1.544 -16.985 1.00 55.59 221 LEU A C 1
ATOM 1627 O O . LEU A 1 221 ? 16.537 -2.276 -16.331 1.00 55.59 221 LEU A O 1
ATOM 1631 N N . ALA A 1 222 ? 16.937 -0.299 -17.318 1.00 59.66 222 ALA A N 1
ATOM 1632 C CA . ALA A 1 222 ? 15.611 0.261 -17.062 1.00 59.66 222 ALA A CA 1
ATOM 1633 C C . ALA A 1 222 ? 14.687 0.036 -18.271 1.00 59.66 222 ALA A C 1
ATOM 1635 O O . ALA A 1 222 ? 15.102 0.149 -19.431 1.00 59.66 222 ALA A O 1
ATOM 1636 N N . ARG A 1 223 ? 13.418 -0.301 -18.017 1.00 64.94 223 ARG A N 1
ATOM 1637 C CA . ARG A 1 223 ? 12.394 -0.512 -19.053 1.00 64.94 223 ARG A CA 1
ATOM 1638 C C . ARG A 1 223 ? 11.114 0.210 -18.663 1.00 64.94 223 ARG A C 1
ATOM 1640 O O . ARG A 1 223 ? 10.729 0.174 -17.502 1.00 64.94 223 ARG A O 1
ATOM 1647 N N . THR A 1 224 ? 10.430 0.804 -19.635 1.00 55.59 224 THR A N 1
ATOM 1648 C CA . THR A 1 224 ? 9.123 1.429 -19.406 1.00 55.59 224 THR A CA 1
ATOM 1649 C C . THR A 1 224 ? 8.159 1.170 -20.559 1.00 55.59 224 THR A C 1
ATOM 1651 O O . THR A 1 224 ? 8.568 0.942 -21.704 1.00 55.59 224 THR A O 1
ATOM 1654 N N . LYS A 1 225 ? 6.862 1.144 -20.242 1.00 62.12 225 LYS A N 1
ATOM 1655 C CA . LYS A 1 225 ? 5.778 0.988 -21.217 1.00 62.12 225 LYS A CA 1
ATOM 1656 C C . LYS A 1 225 ? 5.327 2.367 -21.672 1.00 62.12 225 LYS A C 1
ATOM 1658 O O . LYS A 1 225 ? 5.145 3.269 -20.863 1.00 62.12 225 LYS A O 1
ATOM 1663 N N . VAL A 1 226 ? 5.108 2.509 -22.969 1.00 65.44 226 VAL A N 1
ATOM 1664 C CA . VAL A 1 226 ? 4.717 3.766 -23.600 1.00 65.44 226 VAL A CA 1
ATOM 1665 C C . VAL A 1 226 ? 3.417 3.545 -24.349 1.00 65.44 226 VAL A C 1
ATOM 1667 O O . VAL A 1 226 ? 3.331 2.654 -25.192 1.00 65.44 226 VAL A O 1
ATOM 1670 N N . LEU A 1 227 ? 2.405 4.360 -24.069 1.00 56.56 227 LEU A N 1
ATOM 1671 C CA . LEU A 1 227 ? 1.165 4.367 -24.837 1.00 56.56 227 LEU A CA 1
ATOM 1672 C C . LEU A 1 227 ? 1.154 5.578 -25.769 1.00 56.56 227 LEU A C 1
ATOM 1674 O O . LEU A 1 227 ? 1.204 6.715 -25.306 1.00 56.56 227 LEU A O 1
ATOM 1678 N N . ILE A 1 228 ? 1.043 5.335 -27.075 1.00 58.59 228 ILE A N 1
ATOM 1679 C CA . ILE A 1 228 ? 0.797 6.385 -28.066 1.00 58.59 228 ILE A CA 1
ATOM 1680 C C . ILE A 1 228 ? -0.644 6.273 -28.549 1.00 58.59 228 ILE A C 1
ATOM 1682 O O . ILE A 1 228 ? -1.007 5.342 -29.274 1.00 58.59 228 ILE A O 1
ATOM 1686 N N . VAL A 1 229 ? -1.449 7.263 -28.185 1.00 50.06 229 VAL A N 1
ATOM 1687 C CA . VAL A 1 229 ? -2.814 7.466 -28.685 1.00 50.06 229 VAL A CA 1
ATOM 1688 C C . VAL A 1 229 ? -2.820 8.483 -29.835 1.00 50.06 229 VAL A C 1
ATOM 1690 O O . VAL A 1 229 ? -1.857 9.230 -30.003 1.00 50.06 229 VAL A O 1
ATOM 1693 N N . ARG A 1 230 ? -3.840 8.413 -30.705 1.00 55.09 230 ARG A N 1
ATOM 1694 C CA . ARG A 1 230 ? -4.056 9.410 -31.771 1.00 55.09 230 ARG A CA 1
ATOM 1695 C C . ARG A 1 230 ? -4.471 10.748 -31.180 1.00 55.09 230 ARG A C 1
ATOM 1697 O O . ARG A 1 230 ? -5.219 10.708 -30.182 1.00 55.09 230 ARG A O 1
#